Protein AF-A0AAV4BXT3-F1 (afdb_monomer_lite)

Sequence (189 aa):
MKAGFDILYNNIPRAFVNSVVLLDVGLVQILRKGIISDLVLCFACSCATYPKTDEDAARLVQYRLAYQQGLQDLVDSGAYETDNFTVVNQLFFVNTTLPYVEGKDDVIDYSFFAIDRFHISQKGQAVAGLSLWNSMFEPVGNKSTSVQWTNGNILCPTEDSPYLFTHRNSNTTYYLPERKLLADYVKKD

Secondary structure (DSSP, 8-state):
-HHHHHHHHHH-SSEEEEEEPPP-GGGHHHH--SHHHHHHHHHHHHHHHS-SSHHHHHHHHHHHHHHHHHHHHHHHTTTT-BTTEEEEEE-TTTT--PPEETTEEEEE-GGGB-TTSSSBPHHHHHHHHHHHHHHHTSPTTS---S---SSPPPP---SS--S---TTSS-GGGSHHHHHHHHHHHT--

Organism: NCBI:txid259542

InterPro domains:
  IPR038885 Phospholipase B1, membrane-associated [PTHR21325] (2-174)

Radius of gyration: 18.21 Å; chains: 1; bounding box: 41×32×51 Å

pLDDT: mean 89.67, std 14.09, range [39.66, 98.31]

Structure (mmCIF, N/CA/C/O backbone):
data_AF-A0AAV4BXT3-F1
#
_entry.id   AF-A0AAV4BXT3-F1
#
loop_
_atom_site.group_PDB
_atom_site.id
_atom_site.type_symbol
_atom_site.label_atom_id
_atom_site.label_alt_id
_atom_site.label_comp_id
_atom_site.label_asym_id
_atom_site.label_entity_id
_atom_site.label_seq_id
_atom_site.pdbx_PDB_ins_code
_atom_site.Cartn_x
_atom_site.Cartn_y
_atom_site.Cartn_z
_atom_site.occupancy
_atom_site.B_iso_or_equiv
_atom_site.auth_seq_id
_atom_site.auth_comp_id
_atom_site.auth_asym_id
_atom_site.auth_atom_id
_atom_site.pdbx_PDB_model_num
ATOM 1 N N . MET A 1 1 ? -10.914 -9.756 -2.240 1.00 90.81 1 MET A N 1
ATOM 2 C CA . MET A 1 1 ? -10.940 -8.930 -1.011 1.00 90.81 1 MET A CA 1
ATOM 3 C C . MET A 1 1 ? -12.185 -9.157 -0.166 1.00 90.81 1 MET A C 1
ATOM 5 O O . MET A 1 1 ? -12.017 -9.685 0.921 1.00 90.81 1 MET A O 1
ATOM 9 N N . LYS A 1 2 ? -13.407 -8.882 -0.656 1.00 95.69 2 LYS A N 1
ATOM 10 C CA . LYS A 1 2 ? -14.657 -9.051 0.120 1.00 95.69 2 LYS A CA 1
ATOM 11 C C . LYS A 1 2 ? -14.753 -10.363 0.912 1.00 95.69 2 LYS A C 1
ATOM 13 O O . LYS A 1 2 ? -14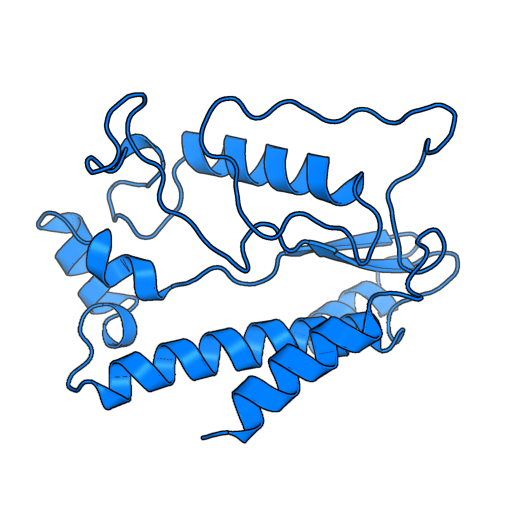.888 -10.322 2.123 1.00 95.69 2 LYS A O 1
ATOM 18 N N . ALA A 1 3 ? -14.594 -11.512 0.253 1.00 97.62 3 ALA A N 1
ATOM 19 C CA . ALA A 1 3 ? -14.666 -12.811 0.928 1.00 97.62 3 ALA A CA 1
ATOM 20 C C . ALA A 1 3 ? -13.647 -12.962 2.080 1.00 97.62 3 ALA A C 1
ATOM 22 O O . ALA A 1 3 ? -13.952 -13.576 3.094 1.00 97.62 3 ALA A O 1
ATOM 23 N N . GLY A 1 4 ? -12.453 -12.372 1.950 1.00 97.25 4 GLY A N 1
ATOM 24 C CA . GLY A 1 4 ? -11.453 -12.362 3.019 1.00 97.25 4 GLY A CA 1
ATOM 25 C C . GLY A 1 4 ? -11.900 -11.522 4.214 1.00 97.25 4 GLY A C 1
ATOM 26 O O . GLY A 1 4 ? -11.837 -11.993 5.344 1.00 97.25 4 GLY A O 1
ATOM 27 N N . PHE A 1 5 ? -12.420 -10.316 3.971 1.00 97.62 5 PHE A N 1
ATOM 28 C CA . PHE A 1 5 ? -12.989 -9.487 5.036 1.00 97.62 5 PHE A CA 1
ATOM 29 C C . PHE A 1 5 ? -14.215 -10.133 5.682 1.00 97.62 5 PHE A C 1
ATOM 31 O O . PHE A 1 5 ? -14.312 -10.105 6.901 1.00 97.62 5 PHE A O 1
ATOM 38 N N . ASP A 1 6 ? -15.085 -10.792 4.911 1.00 97.94 6 ASP A N 1
ATOM 39 C CA . ASP A 1 6 ? -16.224 -11.546 5.448 1.00 97.94 6 ASP A CA 1
ATOM 40 C C . ASP A 1 6 ? -15.753 -12.650 6.415 1.00 97.94 6 ASP A C 1
ATOM 42 O O . ASP A 1 6 ? -16.337 -12.829 7.482 1.00 97.94 6 ASP A O 1
ATOM 46 N N . ILE A 1 7 ? -14.677 -13.377 6.085 1.00 98.31 7 ILE A N 1
ATOM 47 C CA . ILE A 1 7 ? -14.104 -14.392 6.983 1.00 98.31 7 ILE A CA 1
ATOM 48 C C . ILE A 1 7 ? -13.588 -13.742 8.268 1.00 98.31 7 ILE A C 1
ATOM 50 O O . ILE A 1 7 ? -13.935 -14.207 9.352 1.00 98.31 7 ILE A O 1
ATOM 54 N N . LEU A 1 8 ? -12.787 -12.677 8.176 1.00 98.06 8 LEU A N 1
ATOM 55 C CA . LEU A 1 8 ? -12.242 -12.013 9.366 1.00 98.06 8 LEU A CA 1
ATOM 56 C C . LEU A 1 8 ? -13.363 -11.452 10.248 1.00 98.06 8 LEU A C 1
ATOM 58 O O . LEU A 1 8 ? -13.372 -11.699 11.449 1.00 98.06 8 LEU A O 1
ATOM 62 N N . TYR A 1 9 ? -14.333 -10.773 9.639 1.00 97.38 9 TYR A N 1
ATOM 63 C CA . TYR A 1 9 ? -15.473 -10.158 10.313 1.00 97.38 9 TYR A CA 1
ATOM 64 C C . TYR A 1 9 ? -16.335 -11.179 11.060 1.00 97.38 9 TYR A C 1
ATOM 66 O O . TYR A 1 9 ? -16.722 -10.952 12.203 1.00 97.38 9 TYR A O 1
ATOM 74 N N . ASN A 1 10 ? -16.598 -12.334 10.444 1.00 96.94 10 ASN A N 1
ATOM 75 C CA . ASN A 1 10 ? -17.452 -13.358 11.042 1.00 96.94 10 ASN A CA 1
ATOM 76 C C . ASN A 1 10 ? -16.741 -14.224 12.095 1.00 96.94 10 ASN A C 1
ATOM 78 O O . ASN A 1 10 ? -17.420 -14.884 12.878 1.00 96.94 10 ASN A O 1
ATOM 82 N N . ASN A 1 11 ? -15.401 -14.270 12.103 1.00 97.88 11 ASN A N 1
ATOM 83 C CA . ASN A 1 11 ? -14.651 -15.245 12.908 1.00 97.88 11 ASN A CA 1
ATOM 84 C C . ASN A 1 11 ? -13.674 -14.629 13.919 1.00 97.88 11 ASN A C 1
ATOM 86 O O . ASN A 1 11 ? -13.253 -15.334 14.835 1.00 97.88 11 ASN A O 1
ATOM 90 N N . ILE A 1 12 ? -13.290 -13.356 13.782 1.00 97.38 12 ILE A N 1
ATOM 91 C CA . ILE A 1 12 ? -12.319 -12.713 14.677 1.00 97.38 12 ILE A CA 1
ATOM 92 C C . ILE A 1 12 ? -13.004 -11.591 15.464 1.00 97.38 12 ILE A C 1
ATOM 94 O O . ILE A 1 12 ? -13.296 -10.535 14.903 1.00 97.38 12 ILE A O 1
ATOM 98 N N . PRO A 1 13 ? -13.241 -11.771 16.775 1.00 94.38 13 PRO A N 1
ATOM 99 C CA . PRO A 1 13 ? -13.796 -10.707 17.596 1.00 94.38 13 PRO A CA 1
ATOM 100 C C . PRO A 1 13 ? -12.740 -9.627 17.862 1.00 94.38 13 PRO A C 1
ATOM 102 O O . PRO A 1 13 ? -11.571 -9.945 18.074 1.00 94.38 13 PRO A O 1
ATOM 105 N N . ARG A 1 14 ? -13.163 -8.358 17.970 1.00 95.88 14 ARG A N 1
ATOM 106 C CA . ARG A 1 14 ? -12.317 -7.262 18.490 1.00 95.88 14 ARG A CA 1
ATOM 107 C C . ARG A 1 14 ? -11.055 -7.032 17.659 1.00 95.88 14 ARG A C 1
ATOM 109 O O . ARG A 1 14 ? -9.960 -6.954 18.209 1.00 95.88 14 ARG A O 1
ATOM 116 N N . ALA A 1 15 ? -11.215 -6.915 16.341 1.00 97.62 15 ALA A N 1
ATOM 117 C CA . ALA A 1 15 ? -10.096 -6.761 15.418 1.00 97.62 15 ALA A CA 1
ATOM 118 C C . ALA A 1 15 ? -10.054 -5.383 14.747 1.00 97.62 15 ALA A C 1
ATOM 120 O O . ALA A 1 15 ? -11.061 -4.862 14.271 1.00 97.62 15 ALA A O 1
ATOM 121 N N . PHE A 1 16 ? -8.844 -4.837 14.660 1.00 97.88 16 PHE A N 1
ATOM 122 C CA . PHE A 1 16 ? -8.498 -3.760 13.743 1.00 97.88 16 PHE A CA 1
ATOM 123 C C . PHE A 1 16 ? -7.764 -4.385 12.558 1.00 97.88 16 PHE A C 1
ATOM 125 O O . PHE A 1 16 ? -6.671 -4.934 12.718 1.00 97.88 16 PHE A O 1
ATOM 132 N N . VAL A 1 17 ? -8.356 -4.328 11.370 1.00 98.25 17 VAL A N 1
ATOM 133 C CA . VAL A 1 17 ? -7.787 -4.923 10.159 1.00 98.25 17 VAL A CA 1
ATOM 134 C C . VAL A 1 17 ? -7.170 -3.831 9.294 1.00 98.25 17 VAL A C 1
ATOM 136 O O . VAL A 1 17 ? -7.863 -2.966 8.762 1.00 98.25 17 VAL A O 1
ATOM 139 N N . ASN A 1 18 ? -5.852 -3.905 9.114 1.00 98.00 18 ASN A N 1
ATOM 140 C CA . ASN A 1 18 ? -5.124 -3.058 8.176 1.00 98.00 18 ASN A CA 1
ATOM 141 C C . ASN A 1 18 ? -5.229 -3.621 6.756 1.00 98.00 18 ASN A C 1
ATOM 143 O O . ASN A 1 18 ? -4.686 -4.686 6.462 1.00 98.00 18 ASN A O 1
ATOM 147 N N . SER A 1 19 ? -5.895 -2.888 5.871 1.00 97.50 19 SER A N 1
ATOM 148 C CA . SER A 1 19 ? -5.999 -3.201 4.447 1.00 97.50 19 SER A CA 1
ATOM 149 C C . SER A 1 19 ? -5.001 -2.348 3.664 1.00 97.50 19 SER A C 1
ATOM 151 O O . SER A 1 19 ? -5.243 -1.174 3.399 1.00 97.50 19 SER A O 1
ATOM 153 N N . VAL A 1 20 ? -3.841 -2.912 3.324 1.00 96.56 20 VAL A N 1
ATOM 154 C CA . VAL A 1 20 ? -2.829 -2.200 2.528 1.00 96.56 20 VAL A CA 1
ATOM 155 C C . VAL A 1 20 ? -3.250 -2.201 1.062 1.00 96.56 20 VAL A C 1
ATOM 157 O O . VAL A 1 20 ? -3.437 -3.261 0.460 1.00 96.56 20 VAL A O 1
ATOM 160 N N . VAL A 1 21 ? -3.409 -1.009 0.490 1.00 94.50 21 VAL A N 1
ATOM 161 C CA . VAL A 1 21 ? -3.843 -0.851 -0.900 1.00 94.50 21 VAL A CA 1
ATOM 162 C C . VAL A 1 21 ? -2.690 -1.160 -1.860 1.00 94.50 21 VAL A C 1
ATOM 164 O O . VAL A 1 21 ? -1.525 -0.901 -1.568 1.00 94.50 21 VAL A O 1
ATOM 167 N N . LEU A 1 22 ? -3.027 -1.774 -2.998 1.00 93.31 22 LEU A N 1
ATOM 168 C CA . LEU A 1 22 ? -2.071 -2.286 -3.977 1.00 93.31 22 LEU A CA 1
ATOM 169 C C . LEU A 1 22 ? -1.150 -1.177 -4.521 1.00 93.31 22 LEU A C 1
ATOM 171 O O . LEU A 1 22 ? -1.629 -0.118 -4.923 1.00 93.31 22 LEU A O 1
ATOM 175 N N . LEU A 1 23 ? 0.151 -1.472 -4.581 1.00 94.19 23 LEU A N 1
ATOM 176 C CA . LEU A 1 23 ? 1.178 -0.640 -5.216 1.00 94.19 23 LEU A CA 1
ATOM 177 C C . LEU A 1 23 ? 1.148 -0.723 -6.752 1.00 94.19 23 LEU A C 1
ATOM 179 O O . LEU A 1 23 ? 0.542 -1.624 -7.332 1.00 94.19 23 LEU A O 1
ATOM 183 N N . ASP A 1 24 ? 1.846 0.183 -7.430 1.00 93.56 24 ASP A N 1
ATOM 184 C CA . ASP A 1 24 ? 1.976 0.156 -8.886 1.00 93.56 24 ASP A CA 1
ATOM 185 C C . ASP A 1 24 ? 2.929 -0.945 -9.372 1.00 93.56 24 ASP A C 1
ATOM 187 O O . ASP A 1 24 ? 4.152 -0.789 -9.412 1.00 93.56 24 ASP A O 1
ATOM 191 N N . VAL A 1 25 ? 2.354 -2.072 -9.790 1.00 91.50 25 VAL A N 1
ATOM 192 C CA . VAL A 1 25 ? 3.106 -3.192 -10.367 1.00 91.50 25 VAL A CA 1
ATOM 193 C C . VAL A 1 25 ? 3.766 -2.855 -11.707 1.00 91.50 25 VAL A C 1
ATOM 195 O O . VAL A 1 25 ? 4.692 -3.558 -12.099 1.00 91.50 25 VAL A O 1
ATOM 198 N N . GLY A 1 26 ? 3.358 -1.787 -12.401 1.00 92.56 26 GLY A N 1
ATOM 199 C CA . GLY A 1 26 ? 3.985 -1.330 -13.645 1.00 92.56 26 GLY A CA 1
ATOM 200 C C . GLY A 1 26 ? 5.442 -0.895 -13.465 1.00 92.56 26 GLY A C 1
ATOM 201 O O . GLY A 1 26 ? 6.231 -0.964 -14.409 1.00 92.56 26 GLY A O 1
ATOM 202 N N . LEU A 1 27 ? 5.850 -0.563 -12.234 1.00 93.12 27 LEU A N 1
ATOM 203 C CA . LEU A 1 27 ? 7.233 -0.207 -11.899 1.00 93.12 27 LEU A CA 1
ATOM 204 C C . LEU A 1 27 ? 8.246 -1.311 -12.220 1.00 93.12 27 LEU A C 1
ATOM 206 O O . LEU A 1 27 ? 9.431 -1.015 -12.386 1.00 93.12 27 LEU A O 1
ATOM 210 N N . VAL A 1 28 ? 7.812 -2.566 -12.381 1.00 93.31 28 VAL A N 1
ATOM 211 C CA . VAL A 1 28 ? 8.702 -3.656 -12.810 1.00 93.31 28 VAL A CA 1
ATOM 212 C C . VAL A 1 28 ? 9.342 -3.398 -14.177 1.00 93.31 28 VAL A C 1
ATOM 214 O O . VAL A 1 28 ? 10.433 -3.903 -14.420 1.00 93.31 28 VAL A O 1
ATOM 217 N N . GLN A 1 29 ? 8.733 -2.588 -15.052 1.00 92.75 29 GLN A N 1
ATOM 218 C CA . GLN A 1 29 ? 9.343 -2.194 -16.331 1.00 92.75 29 GLN A CA 1
ATOM 219 C C . GLN A 1 29 ? 10.624 -1.374 -16.127 1.00 92.75 29 GLN A C 1
ATOM 221 O O . GLN A 1 29 ? 11.578 -1.519 -16.889 1.00 92.75 29 GLN A O 1
ATOM 226 N N . ILE A 1 30 ? 10.654 -0.551 -15.074 1.00 92.75 30 ILE A N 1
ATOM 227 C CA . ILE A 1 30 ? 11.789 0.304 -14.705 1.00 92.75 30 ILE A CA 1
ATOM 228 C C . ILE A 1 30 ? 12.790 -0.477 -13.842 1.00 92.75 30 ILE A C 1
ATOM 230 O O . ILE A 1 30 ? 14.002 -0.353 -14.012 1.00 92.75 30 ILE A O 1
ATOM 234 N N . LEU A 1 31 ? 12.287 -1.291 -12.911 1.00 92.94 31 LEU A N 1
ATOM 235 C CA . LEU A 1 31 ? 13.099 -2.029 -11.940 1.00 92.94 31 LEU A CA 1
ATOM 236 C C . LEU A 1 31 ? 13.831 -3.233 -12.541 1.00 92.94 31 LEU A C 1
ATOM 238 O O . LEU A 1 31 ? 14.842 -3.671 -11.981 1.00 92.94 31 LEU A O 1
ATOM 242 N N . ARG A 1 32 ? 13.342 -3.769 -13.665 1.00 90.94 32 ARG A N 1
ATOM 243 C CA . ARG A 1 32 ? 13.957 -4.898 -14.366 1.00 90.94 32 ARG A CA 1
ATOM 244 C C . ARG A 1 32 ? 15.388 -4.565 -14.777 1.00 90.94 32 ARG A C 1
ATOM 246 O O . ARG A 1 32 ? 15.631 -3.824 -15.730 1.00 90.94 32 ARG A O 1
ATOM 253 N N . LYS A 1 33 ? 16.353 -5.188 -14.100 1.00 89.94 33 LYS A N 1
ATOM 254 C CA . LYS A 1 33 ? 17.779 -5.021 -14.397 1.00 89.94 33 LYS A CA 1
ATOM 255 C C . LYS A 1 33 ? 18.566 -6.299 -14.125 1.00 89.94 33 LYS A C 1
ATOM 257 O O . LYS A 1 33 ? 18.601 -6.790 -12.998 1.00 89.94 33 LYS A O 1
ATOM 262 N N . GLY A 1 34 ? 19.274 -6.775 -15.149 1.00 91.75 34 GLY A N 1
ATOM 263 C CA . GLY A 1 34 ? 20.107 -7.980 -15.087 1.00 91.75 34 GLY A CA 1
ATOM 264 C C . GLY A 1 34 ? 19.328 -9.282 -15.302 1.00 91.75 34 GLY A C 1
ATOM 265 O O . GLY A 1 34 ? 18.104 -9.310 -15.247 1.00 91.75 34 GLY A O 1
ATOM 266 N N . ILE A 1 35 ? 20.066 -10.372 -15.537 1.00 94.38 35 ILE A N 1
ATOM 267 C CA . ILE A 1 35 ? 19.524 -11.655 -16.022 1.00 94.38 35 ILE A CA 1
ATOM 268 C C . ILE A 1 35 ? 18.537 -12.295 -15.034 1.00 94.38 35 ILE A C 1
ATOM 270 O O . ILE A 1 35 ? 17.504 -12.807 -15.447 1.00 94.38 35 ILE A O 1
ATOM 274 N N . ILE A 1 36 ? 18.831 -12.257 -13.729 1.00 94.06 36 ILE A N 1
ATOM 275 C CA . ILE A 1 36 ? 17.971 -12.888 -12.712 1.00 94.06 36 ILE A CA 1
ATOM 276 C C . ILE A 1 36 ? 16.589 -12.229 -12.692 1.00 94.06 36 ILE A C 1
ATOM 278 O O . ILE A 1 36 ? 15.575 -12.917 -12.757 1.00 94.06 36 ILE A O 1
ATOM 282 N N . SER A 1 37 ? 16.557 -10.897 -12.633 1.00 94.00 37 SER A N 1
ATOM 283 C CA . SER A 1 37 ? 15.311 -10.133 -12.624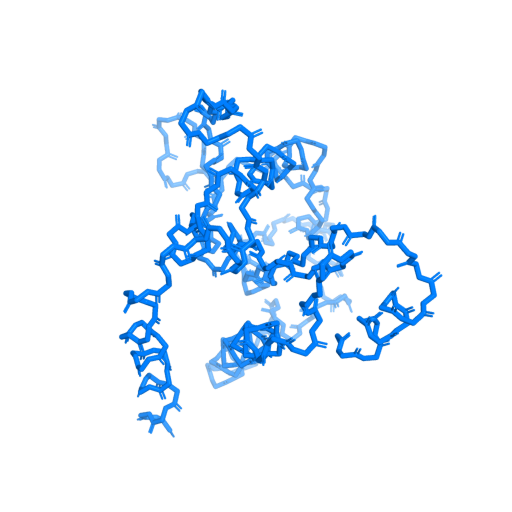 1.00 94.00 37 SER A CA 1
ATOM 284 C C . SER A 1 37 ? 14.522 -10.310 -13.919 1.00 94.00 37 SER A C 1
ATOM 286 O O . SER A 1 37 ? 13.320 -10.547 -13.869 1.00 94.00 37 SER A O 1
ATOM 288 N N . ASP A 1 38 ? 15.205 -10.267 -15.067 1.00 93.44 38 ASP A N 1
ATOM 289 C CA . ASP A 1 38 ? 14.601 -10.459 -16.389 1.00 93.44 38 ASP A CA 1
ATOM 290 C C . ASP A 1 38 ? 13.886 -11.819 -16.491 1.00 93.44 38 ASP A C 1
ATOM 292 O O . ASP A 1 38 ? 12.704 -11.878 -16.828 1.00 93.44 38 ASP A O 1
ATOM 296 N N . LEU A 1 39 ? 14.549 -12.906 -16.078 1.00 94.62 39 LEU A N 1
ATOM 297 C CA . LEU A 1 39 ? 13.965 -14.251 -16.085 1.00 94.62 39 LEU A CA 1
ATOM 298 C C . LEU A 1 39 ? 12.779 -14.391 -15.121 1.00 94.62 39 LEU A C 1
ATOM 300 O O . LEU A 1 39 ? 11.740 -14.933 -15.502 1.00 94.62 39 LEU A O 1
ATOM 304 N N . VAL A 1 40 ? 12.917 -13.906 -13.882 1.00 94.38 40 VAL A N 1
ATOM 305 C CA . VAL A 1 40 ? 11.845 -14.010 -12.878 1.00 94.38 40 VAL A CA 1
ATOM 306 C C . VAL A 1 40 ? 10.619 -13.218 -13.316 1.00 94.38 40 VAL A C 1
ATOM 308 O O . VAL A 1 40 ? 9.509 -13.745 -13.282 1.00 94.38 40 VAL A O 1
ATOM 311 N N . LEU A 1 41 ? 10.803 -11.977 -13.766 1.00 94.25 41 LEU A N 1
ATOM 312 C CA . LEU A 1 41 ? 9.703 -11.113 -14.184 1.00 94.25 41 LEU A CA 1
ATOM 313 C C . LEU A 1 41 ? 9.046 -11.591 -15.484 1.00 94.25 41 LEU A C 1
ATOM 315 O O . LEU A 1 41 ? 7.827 -11.491 -15.616 1.00 94.25 41 LEU A O 1
ATOM 319 N N . CYS A 1 42 ? 9.810 -12.182 -16.408 1.00 93.19 42 CYS A N 1
ATOM 320 C CA . CYS A 1 42 ? 9.261 -12.834 -17.597 1.00 93.19 42 CYS A CA 1
ATOM 321 C C . CYS A 1 42 ? 8.305 -13.983 -17.232 1.00 93.19 42 CYS A C 1
ATOM 323 O O . CYS A 1 42 ? 7.235 -14.113 -17.825 1.00 93.19 42 CYS A O 1
ATOM 325 N N . PHE A 1 43 ? 8.631 -14.787 -16.218 1.00 93.00 43 PHE A N 1
ATOM 326 C CA . PHE A 1 43 ? 7.753 -15.879 -15.791 1.00 93.00 43 PHE A CA 1
ATOM 327 C C . PHE A 1 43 ? 6.589 -15.405 -14.908 1.00 93.00 43 PHE A C 1
ATOM 329 O O . PHE A 1 43 ? 5.448 -15.811 -15.116 1.00 93.00 43 PHE A O 1
ATOM 336 N N . ALA A 1 44 ? 6.861 -14.551 -13.920 1.00 91.56 44 ALA A N 1
ATOM 337 C CA . ALA A 1 44 ? 5.894 -14.193 -12.885 1.00 91.56 44 ALA A CA 1
ATOM 338 C C . ALA A 1 44 ? 4.920 -13.079 -13.302 1.00 91.56 44 ALA A C 1
ATOM 340 O O . ALA A 1 44 ? 3.781 -13.069 -12.841 1.00 91.56 44 ALA A O 1
ATOM 341 N N . CYS A 1 45 ? 5.357 -12.127 -14.135 1.00 91.44 45 CYS A N 1
ATOM 342 C CA . CYS A 1 45 ? 4.593 -10.909 -14.422 1.00 91.44 45 CYS A CA 1
ATOM 343 C C . CYS A 1 45 ? 4.835 -10.359 -15.842 1.00 91.44 45 CYS A C 1
ATOM 345 O O . CYS A 1 45 ? 4.895 -9.147 -16.051 1.00 91.44 45 CYS A O 1
ATOM 347 N N . SER A 1 46 ? 4.953 -11.238 -16.847 1.00 92.44 46 SER A N 1
ATOM 348 C CA . SER A 1 46 ? 5.279 -10.834 -18.228 1.00 92.44 46 SER A CA 1
ATOM 349 C C . SER A 1 46 ? 4.361 -9.757 -18.796 1.00 92.44 46 SER A C 1
ATOM 351 O O . SER A 1 46 ? 4.850 -8.875 -19.494 1.00 92.44 46 SER A O 1
ATOM 353 N N . CYS A 1 47 ? 3.060 -9.789 -18.484 1.00 91.81 47 CYS A N 1
ATOM 354 C CA . CYS A 1 47 ? 2.116 -8.780 -18.970 1.00 91.81 47 CYS A CA 1
ATOM 355 C C . CYS A 1 47 ? 2.462 -7.359 -18.501 1.00 91.81 47 CYS A C 1
ATOM 357 O O . CYS A 1 47 ? 2.316 -6.417 -19.274 1.00 91.81 47 CYS A O 1
ATOM 359 N N . ALA A 1 48 ? 2.958 -7.206 -17.268 1.00 93.06 48 ALA A N 1
ATOM 360 C CA . ALA A 1 48 ? 3.353 -5.910 -16.738 1.00 93.06 48 ALA A CA 1
ATOM 361 C C . ALA A 1 48 ? 4.767 -5.532 -17.166 1.00 93.06 48 ALA A C 1
ATOM 363 O O . ALA A 1 48 ? 5.038 -4.365 -17.423 1.00 93.06 48 ALA A O 1
ATOM 364 N N . THR A 1 49 ? 5.673 -6.507 -17.239 1.00 94.12 49 THR A N 1
ATOM 365 C CA . THR A 1 49 ? 7.091 -6.279 -17.534 1.00 94.12 49 THR A CA 1
ATOM 366 C C . THR A 1 49 ? 7.379 -6.073 -19.027 1.00 94.12 49 THR A C 1
ATOM 368 O O . THR A 1 49 ? 8.296 -5.327 -19.375 1.00 94.12 49 THR A O 1
ATOM 371 N N . TYR A 1 50 ? 6.620 -6.721 -19.911 1.00 93.81 50 TYR A N 1
ATOM 372 C CA . TYR A 1 50 ? 6.769 -6.656 -21.369 1.00 93.81 50 TYR A CA 1
ATOM 373 C C . TYR A 1 50 ? 5.386 -6.502 -22.029 1.00 93.81 50 TYR A C 1
ATOM 375 O O . TYR A 1 50 ? 4.897 -7.446 -22.664 1.00 93.81 50 TYR A O 1
ATOM 383 N N . PRO A 1 51 ? 4.718 -5.344 -21.871 1.00 93.50 51 PRO A N 1
ATOM 384 C CA . PRO A 1 51 ? 3.483 -5.083 -22.602 1.00 93.50 51 PRO A CA 1
ATOM 385 C C . PRO A 1 51 ? 3.752 -5.174 -24.111 1.00 93.50 51 PRO A C 1
ATOM 387 O O . PRO A 1 51 ? 4.790 -4.719 -24.595 1.00 93.50 51 PRO A O 1
ATOM 390 N N . LYS A 1 52 ? 2.842 -5.802 -24.865 1.00 94.44 52 LYS A N 1
ATOM 391 C CA . LYS A 1 52 ? 3.018 -5.982 -26.318 1.00 94.44 52 LYS A CA 1
ATOM 392 C C . LYS A 1 52 ? 2.677 -4.719 -27.104 1.00 94.44 52 LYS A C 1
ATOM 394 O O . LYS A 1 52 ? 3.116 -4.578 -28.242 1.00 94.44 52 LYS A O 1
ATOM 399 N N . THR A 1 53 ? 1.858 -3.860 -26.510 1.00 95.44 53 THR A N 1
ATOM 400 C CA . THR A 1 53 ? 1.301 -2.641 -27.094 1.00 95.44 53 THR A CA 1
ATOM 401 C C . THR A 1 53 ? 1.187 -1.559 -26.022 1.00 95.44 53 THR A C 1
ATOM 403 O O . THR A 1 53 ? 1.156 -1.873 -24.825 1.00 95.44 53 THR A O 1
ATOM 406 N N . ASP A 1 54 ? 1.089 -0.297 -26.438 1.00 93.38 54 ASP A N 1
ATOM 407 C CA . ASP A 1 54 ? 0.834 0.815 -25.516 1.00 93.38 54 ASP A CA 1
ATOM 408 C C . ASP A 1 54 ? -0.547 0.670 -24.855 1.00 93.38 54 ASP A C 1
ATOM 410 O O . ASP A 1 54 ? -0.720 0.997 -23.679 1.00 93.38 54 ASP A O 1
ATOM 414 N N . GLU A 1 55 ? -1.519 0.078 -25.556 1.00 95.38 55 GLU A N 1
ATOM 415 C CA . GLU A 1 55 ? -2.835 -0.250 -25.007 1.00 95.38 55 GLU A CA 1
ATOM 416 C C . GLU A 1 55 ? -2.757 -1.288 -23.879 1.00 95.38 55 GLU A C 1
ATOM 418 O O . GLU A 1 55 ? -3.472 -1.171 -22.882 1.00 95.38 55 GLU A O 1
ATOM 423 N N . ASP A 1 56 ? -1.888 -2.296 -23.991 1.00 93.25 56 ASP A N 1
ATOM 424 C CA . ASP A 1 56 ? -1.680 -3.274 -22.916 1.00 93.25 56 ASP A CA 1
ATOM 425 C C . ASP A 1 56 ? -1.046 -2.619 -21.679 1.00 93.25 56 ASP A C 1
ATOM 427 O O . ASP A 1 56 ? -1.434 -2.930 -20.549 1.00 93.25 56 ASP A O 1
ATOM 431 N N . ALA A 1 57 ? -0.121 -1.674 -21.875 1.00 91.56 57 ALA A N 1
ATOM 432 C CA . ALA A 1 57 ? 0.448 -0.887 -20.782 1.00 91.56 57 ALA A CA 1
ATOM 433 C C . ALA A 1 57 ? -0.616 0.004 -20.112 1.00 91.56 57 ALA A C 1
ATOM 435 O O . ALA A 1 57 ? -0.709 0.042 -18.882 1.00 91.56 57 ALA A O 1
ATOM 436 N N . ALA A 1 58 ? -1.473 0.661 -20.898 1.00 93.88 58 ALA A N 1
ATOM 437 C CA . ALA A 1 58 ? -2.577 1.474 -20.387 1.00 93.88 58 ALA A CA 1
ATOM 438 C C . ALA A 1 58 ? -3.609 0.637 -19.609 1.00 93.88 58 ALA A C 1
ATOM 440 O O . ALA A 1 58 ? -4.072 1.045 -18.541 1.00 93.88 58 ALA A O 1
ATOM 441 N N . ARG A 1 59 ? -3.923 -0.578 -20.075 1.00 94.75 59 ARG A N 1
ATOM 442 C CA . ARG A 1 59 ? -4.819 -1.507 -19.364 1.00 94.75 59 ARG A CA 1
ATOM 443 C C . ARG A 1 59 ? -4.299 -1.886 -17.984 1.00 94.75 59 ARG A C 1
ATOM 445 O O . ARG A 1 59 ? -5.091 -1.982 -17.051 1.00 94.75 59 ARG A O 1
ATOM 452 N N . LEU A 1 60 ? -2.987 -2.069 -17.824 1.00 93.38 60 LEU A N 1
ATOM 453 C CA . LEU A 1 60 ? -2.399 -2.347 -16.512 1.00 93.38 60 LEU A CA 1
ATOM 454 C C . LEU A 1 60 ? -2.673 -1.206 -15.522 1.00 93.38 60 LEU A C 1
ATOM 456 O O . LEU A 1 60 ? -3.063 -1.455 -14.379 1.00 93.38 60 LEU A O 1
ATOM 460 N N . VAL A 1 61 ? -2.526 0.040 -15.980 1.00 93.12 61 VAL A N 1
ATOM 461 C CA . VAL A 1 61 ? -2.846 1.240 -15.195 1.00 93.12 61 VAL A CA 1
ATOM 462 C C . VAL A 1 61 ? -4.329 1.260 -14.822 1.00 93.12 61 VAL A C 1
ATOM 464 O O . VAL A 1 61 ? -4.658 1.475 -13.653 1.00 93.12 61 VAL A O 1
ATOM 467 N N . GLN A 1 62 ? -5.221 0.971 -15.772 1.00 95.25 62 GLN A N 1
ATOM 468 C CA . GLN A 1 62 ? -6.664 0.904 -15.523 1.00 95.25 62 GLN A CA 1
ATOM 469 C C . GLN A 1 62 ? -7.021 -0.179 -14.497 1.00 95.25 62 GLN A C 1
ATOM 471 O O . GLN A 1 62 ? -7.782 0.088 -13.568 1.00 95.25 62 GLN A O 1
ATOM 476 N N . TYR A 1 63 ? -6.441 -1.378 -14.601 1.00 95.31 63 TYR A N 1
ATOM 477 C CA . TYR A 1 63 ? -6.680 -2.457 -13.638 1.00 95.31 63 TYR A CA 1
ATOM 478 C C . TYR A 1 63 ? -6.184 -2.113 -12.237 1.00 95.31 63 TYR A C 1
ATOM 480 O O . TYR A 1 63 ? -6.895 -2.376 -11.265 1.00 95.31 63 TYR A O 1
ATOM 488 N N . ARG A 1 64 ? -5.011 -1.482 -12.118 1.00 94.81 64 ARG A N 1
ATOM 489 C CA . ARG A 1 64 ? -4.506 -0.969 -10.838 1.00 94.81 64 ARG A CA 1
ATOM 490 C C . ARG A 1 64 ? -5.494 0.030 -10.235 1.00 94.81 64 ARG A C 1
ATOM 492 O O . ARG A 1 64 ? -5.910 -0.160 -9.097 1.00 94.81 64 ARG A O 1
ATOM 499 N N . LEU A 1 65 ? -5.895 1.056 -10.990 1.00 94.88 65 LEU A N 1
ATOM 500 C CA . LEU A 1 65 ? -6.809 2.097 -10.502 1.00 94.88 65 LEU A CA 1
ATOM 501 C C . LEU A 1 65 ? -8.173 1.518 -10.107 1.00 94.88 65 LEU A C 1
ATOM 503 O O . LEU A 1 65 ? -8.677 1.816 -9.027 1.00 94.88 65 LEU A O 1
ATOM 507 N N . ALA A 1 66 ? -8.739 0.634 -10.930 1.00 95.75 66 ALA A N 1
ATOM 508 C CA . ALA A 1 66 ? -10.002 -0.035 -10.633 1.00 95.75 66 ALA A CA 1
ATOM 509 C C . ALA A 1 66 ? -9.910 -0.910 -9.372 1.00 95.75 66 ALA A C 1
ATOM 511 O O . ALA A 1 66 ? -10.838 -0.925 -8.564 1.00 95.75 66 ALA A O 1
ATOM 512 N N . TYR A 1 67 ? -8.791 -1.612 -9.167 1.00 95.38 67 TYR A N 1
ATOM 513 C CA . TYR A 1 67 ? -8.566 -2.403 -7.957 1.00 95.38 67 TYR A CA 1
ATOM 514 C C . TYR A 1 67 ? -8.450 -1.521 -6.710 1.00 95.38 67 TYR A C 1
ATOM 516 O O . TYR A 1 67 ? -9.097 -1.800 -5.699 1.00 95.38 67 TYR A O 1
ATOM 524 N N . GLN A 1 68 ? -7.641 -0.457 -6.777 1.00 95.50 68 GLN A N 1
ATOM 525 C CA . GLN A 1 68 ? -7.464 0.497 -5.679 1.00 95.50 68 GLN A CA 1
ATOM 526 C C . GLN A 1 68 ? -8.806 1.139 -5.301 1.00 95.50 68 GLN A C 1
ATOM 528 O O . GLN A 1 68 ? -9.183 1.114 -4.129 1.00 95.50 68 GLN A O 1
ATOM 533 N N . GLN A 1 69 ? -9.567 1.615 -6.292 1.00 94.56 69 GLN A N 1
ATOM 534 C CA . GLN A 1 69 ? -10.889 2.205 -6.081 1.00 94.56 69 GLN A CA 1
ATOM 535 C C . GLN A 1 69 ? -11.883 1.189 -5.511 1.00 94.56 69 GLN A C 1
ATOM 537 O O . GLN A 1 69 ? -12.554 1.478 -4.527 1.00 94.56 69 GLN A O 1
ATOM 542 N N . GLY A 1 70 ? -11.943 -0.026 -6.062 1.00 95.06 70 GLY A N 1
ATOM 543 C CA . GLY A 1 70 ? -12.863 -1.058 -5.581 1.00 95.06 70 GLY A CA 1
ATOM 544 C C . GLY A 1 70 ? -12.591 -1.482 -4.135 1.00 95.06 70 GLY A C 1
ATOM 545 O O . GLY A 1 70 ? -13.526 -1.752 -3.382 1.00 95.06 70 GLY A O 1
ATOM 546 N N . LEU A 1 71 ? -11.322 -1.519 -3.715 1.00 95.12 71 LEU A N 1
ATOM 547 C CA . LEU A 1 71 ? -10.956 -1.769 -2.320 1.00 95.12 71 LEU A CA 1
ATOM 548 C C . LEU A 1 71 ? -11.300 -0.575 -1.416 1.00 95.12 71 LEU A C 1
ATOM 550 O O . LEU A 1 71 ? -11.738 -0.781 -0.281 1.00 95.12 71 LEU A O 1
ATOM 554 N N . GLN A 1 72 ? -11.142 0.651 -1.921 1.00 93.44 72 GLN A N 1
ATOM 555 C CA . GLN A 1 72 ? -11.563 1.864 -1.225 1.00 93.44 72 GLN A CA 1
ATOM 556 C C . GLN A 1 72 ? -13.068 1.873 -0.979 1.00 93.44 72 GLN A C 1
ATOM 558 O O . GLN A 1 72 ? -13.496 1.928 0.172 1.00 93.44 72 GLN A O 1
ATOM 563 N N . ASP A 1 73 ? -13.859 1.703 -2.034 1.00 93.75 73 ASP A N 1
ATOM 564 C CA . ASP A 1 73 ? -15.319 1.687 -1.971 1.00 93.75 73 ASP A CA 1
ATOM 565 C C . ASP A 1 73 ? -15.844 0.579 -1.057 1.00 93.75 73 ASP A C 1
ATOM 567 O O . ASP A 1 73 ? -16.786 0.793 -0.293 1.00 93.75 73 ASP A O 1
ATOM 571 N N . LEU A 1 74 ? -15.224 -0.606 -1.095 1.00 95.06 74 LEU A N 1
ATOM 572 C CA . LEU A 1 74 ? -15.625 -1.726 -0.249 1.00 95.06 74 LEU A CA 1
ATOM 573 C C . LEU A 1 74 ? -15.479 -1.399 1.240 1.00 95.06 74 LEU A C 1
ATOM 575 O O . LEU A 1 74 ? -16.406 -1.646 2.008 1.00 95.06 74 LEU A O 1
ATOM 579 N N . VAL A 1 75 ? -14.330 -0.870 1.653 1.00 94.38 75 VAL A N 1
ATOM 580 C CA . VAL A 1 75 ? -14.078 -0.530 3.061 1.00 94.38 75 VAL A CA 1
ATOM 581 C C . VAL A 1 75 ? -14.925 0.668 3.483 1.00 94.38 75 VAL A C 1
ATOM 583 O O . VAL A 1 75 ? -15.578 0.642 4.523 1.00 94.38 75 VAL A O 1
ATOM 586 N N . ASP A 1 76 ? -15.004 1.678 2.625 1.00 89.94 76 ASP A N 1
ATOM 587 C CA . ASP A 1 76 ? -15.735 2.910 2.894 1.00 89.94 76 ASP A CA 1
ATOM 588 C C . ASP A 1 76 ? -17.254 2.777 2.863 1.00 89.94 76 ASP A C 1
ATOM 590 O O . ASP A 1 76 ? -17.958 3.677 3.322 1.00 89.94 76 ASP A O 1
ATOM 594 N N . SER A 1 77 ? -17.772 1.670 2.333 1.00 91.31 77 SER A N 1
ATOM 595 C CA . SER A 1 77 ? -19.192 1.336 2.436 1.00 91.31 77 SER A CA 1
ATOM 596 C C . SER A 1 77 ? -19.664 1.199 3.889 1.00 91.31 77 SER A C 1
ATOM 598 O O . SER A 1 77 ? -20.867 1.220 4.141 1.00 91.31 77 SER A O 1
ATOM 600 N N . GLY A 1 78 ? -18.735 1.029 4.841 1.00 90.44 78 GLY A N 1
ATOM 601 C CA . GLY A 1 78 ? -19.032 0.779 6.250 1.00 90.44 78 GLY A CA 1
ATOM 602 C C . GLY A 1 78 ? -19.438 -0.668 6.542 1.00 90.44 78 GLY A C 1
ATOM 603 O O . GLY A 1 78 ? -19.769 -0.987 7.680 1.00 90.44 78 GLY A O 1
ATOM 604 N N . ALA A 1 79 ? -19.383 -1.565 5.548 1.00 93.06 79 ALA A N 1
ATOM 605 C CA . ALA A 1 79 ? -19.788 -2.967 5.694 1.00 93.06 79 ALA A CA 1
ATOM 606 C C . ALA A 1 79 ? -18.999 -3.745 6.765 1.00 93.06 79 ALA A C 1
ATOM 608 O O . ALA A 1 79 ? -19.474 -4.775 7.237 1.00 93.06 79 ALA A O 1
ATOM 609 N N . TYR A 1 80 ? -17.813 -3.259 7.144 1.00 95.81 80 TYR A N 1
ATOM 610 C CA . TYR A 1 80 ? -16.935 -3.881 8.136 1.00 95.81 80 TYR A CA 1
ATOM 611 C C . TYR A 1 80 ? -16.606 -2.940 9.302 1.00 95.81 80 TYR A C 1
ATOM 613 O O . TYR A 1 80 ? -15.501 -2.997 9.834 1.00 95.81 80 TYR A O 1
ATOM 621 N N . GLU A 1 81 ? -17.540 -2.064 9.681 1.00 94.25 81 GLU A N 1
ATOM 622 C CA . GLU A 1 81 ? -17.359 -1.073 10.747 1.00 94.25 81 GLU A CA 1
ATOM 623 C C . GLU A 1 81 ? -18.390 -1.271 11.872 1.00 94.25 81 GLU A C 1
ATOM 625 O O . GLU A 1 81 ? -19.587 -1.029 11.717 1.00 94.25 81 GLU A O 1
ATOM 630 N N . THR A 1 82 ? -17.921 -1.699 13.041 1.00 93.88 82 THR A N 1
ATOM 631 C CA . THR A 1 82 ? -18.719 -1.946 14.252 1.00 93.88 82 THR A CA 1
ATOM 632 C C . THR A 1 82 ? -17.959 -1.477 15.490 1.00 93.88 82 THR A C 1
ATOM 634 O O . THR A 1 82 ? -16.782 -1.144 15.423 1.00 93.88 82 THR A O 1
ATOM 637 N N . ASP A 1 83 ? -18.600 -1.508 16.658 1.00 92.38 83 ASP A N 1
ATOM 638 C CA . ASP A 1 83 ? -17.967 -1.104 17.923 1.00 92.38 83 ASP A CA 1
ATOM 639 C C . ASP A 1 83 ? -16.742 -1.962 18.287 1.00 92.38 83 ASP A C 1
ATOM 641 O O . ASP A 1 83 ? -15.894 -1.538 19.066 1.00 92.38 83 ASP A O 1
ATOM 645 N N . ASN A 1 84 ? -16.646 -3.173 17.729 1.00 93.69 84 ASN A N 1
ATOM 646 C CA . ASN A 1 84 ? -15.617 -4.160 18.046 1.00 93.69 84 ASN A CA 1
ATOM 647 C C . ASN A 1 84 ? -14.916 -4.710 16.794 1.00 93.69 84 ASN A C 1
ATOM 649 O O . ASN A 1 84 ? -14.263 -5.746 16.867 1.00 93.69 84 ASN A O 1
ATOM 653 N N . PHE A 1 85 ? -15.066 -4.091 15.630 1.00 97.31 85 PHE A N 1
ATOM 654 C CA . PHE A 1 85 ? -14.388 -4.546 14.419 1.00 97.31 85 PHE A CA 1
ATOM 655 C C . PHE A 1 85 ? -14.333 -3.411 13.413 1.00 97.31 85 PHE A C 1
ATOM 657 O O . PHE A 1 85 ? -15.362 -2.800 13.141 1.00 97.31 85 PHE A O 1
ATOM 664 N N . THR A 1 86 ? -13.163 -3.171 12.836 1.00 97.44 86 THR A N 1
ATOM 665 C CA . THR A 1 86 ? -12.984 -2.177 11.777 1.00 97.44 86 THR A CA 1
ATOM 666 C C . THR A 1 86 ? -11.999 -2.688 10.734 1.00 97.44 86 THR A C 1
ATOM 668 O O . THR A 1 86 ? -11.029 -3.383 11.060 1.00 97.44 86 THR A O 1
ATOM 671 N N . VAL A 1 87 ? -12.239 -2.333 9.475 1.00 98.06 87 VAL A N 1
ATOM 672 C CA . VAL A 1 87 ? -11.254 -2.439 8.396 1.00 98.06 87 VAL A CA 1
ATOM 673 C C . VAL A 1 87 ? -10.878 -1.026 7.990 1.00 98.06 87 VAL A C 1
ATOM 675 O O . VAL A 1 87 ? -11.747 -0.221 7.675 1.00 98.06 87 VAL A O 1
ATOM 678 N N . VAL A 1 88 ? -9.581 -0.734 7.947 1.00 97.56 88 VAL A N 1
ATOM 679 C CA . VAL A 1 88 ? -9.071 0.580 7.548 1.00 97.56 88 VAL A CA 1
ATOM 680 C C . VAL A 1 88 ? -8.095 0.410 6.394 1.00 97.56 88 VAL A C 1
ATOM 682 O O . VAL A 1 88 ? -7.141 -0.367 6.482 1.00 97.56 88 VAL A O 1
ATOM 685 N N . ASN A 1 89 ? -8.329 1.143 5.304 1.00 97.19 89 ASN A N 1
ATOM 686 C CA . ASN A 1 89 ? -7.390 1.185 4.190 1.00 97.19 89 ASN A CA 1
ATOM 687 C C . ASN A 1 89 ? -6.166 2.034 4.535 1.00 97.19 89 ASN A C 1
ATOM 689 O O . ASN A 1 89 ? -6.290 3.143 5.054 1.00 97.19 89 ASN A O 1
ATOM 693 N N . GLN A 1 90 ? -4.993 1.511 4.194 1.00 97.56 90 GLN A N 1
ATOM 694 C CA . GLN A 1 90 ? -3.699 2.158 4.358 1.00 97.56 90 GLN A CA 1
ATOM 695 C C . GLN A 1 90 ? -3.142 2.446 2.964 1.00 97.56 90 GLN A C 1
ATOM 697 O O . GLN A 1 90 ? -2.916 1.529 2.169 1.00 97.56 90 GLN A O 1
ATOM 702 N N . LEU A 1 91 ? -3.006 3.734 2.649 1.00 95.88 91 LEU A N 1
ATOM 703 C CA . LEU A 1 91 ? -2.917 4.229 1.271 1.00 95.88 91 LEU A CA 1
ATOM 704 C C . LEU A 1 91 ? -1.498 4.531 0.806 1.00 95.88 91 LEU A C 1
ATOM 706 O O . LEU A 1 91 ? -1.319 4.915 -0.343 1.00 95.88 91 LEU A O 1
ATOM 710 N N . PHE A 1 92 ? -0.493 4.315 1.652 1.00 95.75 92 PHE A N 1
ATOM 711 C CA . PHE A 1 92 ? 0.895 4.719 1.412 1.00 95.75 92 PHE A CA 1
ATOM 712 C C . PHE A 1 92 ? 1.546 4.107 0.156 1.00 95.75 92 PHE A C 1
ATOM 714 O O . PHE A 1 92 ? 2.628 4.530 -0.235 1.00 95.75 92 PHE A O 1
ATOM 721 N N . PHE A 1 93 ? 0.901 3.141 -0.503 1.00 95.50 93 PHE A N 1
ATOM 722 C CA . PHE A 1 93 ? 1.333 2.588 -1.786 1.00 95.50 93 PHE A CA 1
ATOM 723 C C . PHE A 1 93 ? 0.527 3.059 -3.006 1.00 95.50 93 PHE A C 1
ATOM 725 O O . PHE A 1 93 ? 0.929 2.749 -4.123 1.00 95.50 93 PHE A O 1
ATOM 732 N N . VAL A 1 94 ? -0.566 3.809 -2.849 1.00 94.81 94 VAL A N 1
ATOM 733 C CA . VAL A 1 94 ? -1.436 4.214 -3.971 1.00 94.81 94 VAL A CA 1
ATOM 734 C C . VAL A 1 94 ? -0.655 4.995 -5.029 1.00 94.81 94 VAL A C 1
ATOM 736 O O . VAL A 1 94 ? -0.665 4.627 -6.203 1.00 94.81 94 VAL A O 1
ATOM 739 N N . ASN A 1 95 ? 0.086 6.011 -4.589 1.00 94.06 95 ASN A N 1
ATOM 740 C CA . ASN A 1 95 ? 1.017 6.799 -5.388 1.00 94.06 95 ASN A CA 1
ATOM 741 C C . ASN A 1 95 ? 2.435 6.266 -5.163 1.00 94.06 95 ASN A C 1
ATOM 743 O O . ASN A 1 95 ? 3.255 6.885 -4.481 1.00 94.06 95 ASN A O 1
ATOM 747 N N . THR A 1 96 ? 2.710 5.066 -5.681 1.00 91.62 96 THR A N 1
ATOM 748 C CA . THR A 1 96 ? 4.017 4.424 -5.495 1.00 91.62 96 THR A CA 1
ATOM 749 C C . THR A 1 96 ? 5.130 5.256 -6.137 1.00 91.62 96 THR A C 1
ATOM 751 O O . THR A 1 96 ? 5.080 5.573 -7.322 1.00 91.62 96 THR A 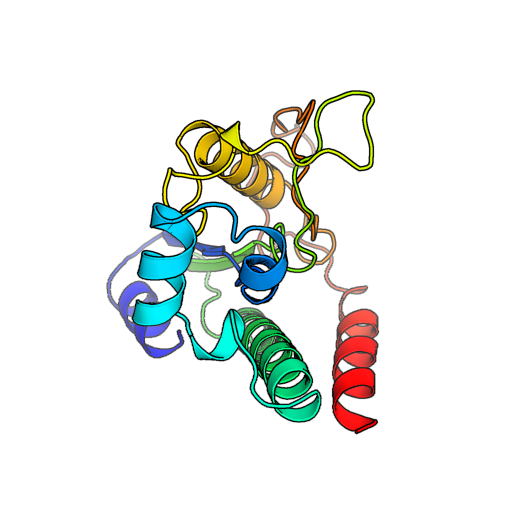O 1
ATOM 754 N N . THR A 1 97 ? 6.164 5.565 -5.361 1.00 92.19 97 THR A N 1
ATOM 755 C CA . THR A 1 97 ? 7.390 6.233 -5.816 1.00 92.19 97 THR A CA 1
ATOM 756 C C . THR A 1 97 ? 8.553 5.242 -5.825 1.00 92.19 97 THR A C 1
ATOM 758 O O . THR A 1 97 ? 8.513 4.229 -5.124 1.00 92.19 97 THR A O 1
ATOM 761 N N . LEU A 1 98 ? 9.602 5.517 -6.602 1.00 93.81 98 LEU A N 1
ATOM 762 C CA . LEU A 1 98 ? 10.832 4.723 -6.573 1.00 93.81 98 LEU A CA 1
ATOM 763 C C . LEU A 1 98 ? 11.798 5.256 -5.501 1.00 93.81 98 LEU A C 1
ATOM 765 O O . LEU A 1 98 ? 11.891 6.471 -5.319 1.00 93.81 98 LEU A O 1
ATOM 769 N N . PRO A 1 99 ? 12.541 4.379 -4.802 1.00 94.50 99 PRO A N 1
ATOM 770 C CA . PRO A 1 99 ? 13.613 4.807 -3.919 1.00 94.50 99 PRO A CA 1
ATOM 771 C C . PRO A 1 99 ? 14.822 5.236 -4.751 1.00 94.50 99 PRO A C 1
ATOM 773 O O . PRO A 1 99 ? 15.374 4.436 -5.508 1.00 94.50 99 PRO A O 1
ATOM 776 N N . TYR A 1 100 ? 15.261 6.477 -4.578 1.00 94.50 100 TYR A N 1
ATOM 777 C CA . TYR A 1 100 ? 16.479 7.003 -5.191 1.00 94.50 100 TYR A CA 1
ATOM 778 C C . TYR A 1 100 ? 17.611 7.077 -4.166 1.00 94.50 100 TYR A C 1
ATOM 780 O O . TYR A 1 100 ? 17.377 7.182 -2.960 1.00 94.50 100 TYR A O 1
ATOM 788 N N . VAL A 1 101 ? 18.850 6.988 -4.642 1.00 94.00 101 VAL A N 1
ATOM 789 C CA . VAL A 1 101 ? 20.040 7.200 -3.818 1.00 94.00 101 VAL A CA 1
ATOM 790 C C . VAL A 1 101 ? 20.039 8.648 -3.333 1.00 94.00 101 VAL A C 1
ATOM 792 O O . VAL A 1 101 ? 19.824 9.570 -4.114 1.00 94.00 101 VAL A O 1
ATOM 795 N N . GLU A 1 102 ? 20.302 8.853 -2.044 1.00 88.44 102 GLU A N 1
ATOM 796 C CA . GLU A 1 10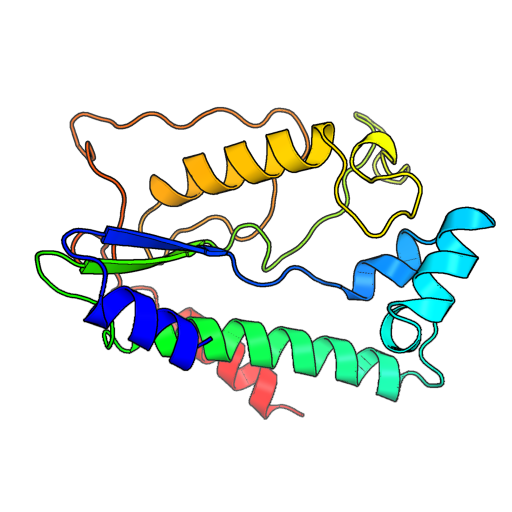2 ? 20.319 10.187 -1.444 1.00 88.44 102 GLU A CA 1
ATOM 797 C C . GLU A 1 102 ? 21.270 11.133 -2.201 1.00 88.44 102 GLU A C 1
ATOM 799 O O . GLU A 1 102 ? 22.429 10.803 -2.470 1.00 88.44 102 GLU A O 1
ATOM 804 N N . GLY A 1 103 ? 20.750 12.302 -2.588 1.00 87.62 103 GLY A N 1
ATOM 805 C CA . GLY A 1 103 ? 21.470 13.294 -3.389 1.00 87.62 103 GLY A CA 1
ATOM 806 C C . GLY A 1 103 ? 21.607 12.960 -4.882 1.00 87.62 103 GLY A C 1
ATOM 807 O O . GLY A 1 103 ? 22.387 13.626 -5.564 1.00 87.62 103 GLY A O 1
ATOM 808 N N . LYS A 1 104 ? 20.905 11.937 -5.397 1.00 90.94 104 LYS A N 1
ATOM 809 C CA . LYS A 1 104 ? 20.910 11.538 -6.816 1.00 90.94 104 LYS A CA 1
ATOM 810 C C . LYS A 1 104 ? 19.511 11.158 -7.308 1.00 90.94 104 LYS A C 1
ATOM 812 O O . LYS A 1 104 ? 19.118 9.994 -7.241 1.00 90.94 104 LYS A O 1
ATOM 817 N N . ASP A 1 105 ? 18.799 12.129 -7.867 1.00 81.44 105 ASP A N 1
ATOM 818 C CA . ASP A 1 105 ? 17.384 11.994 -8.251 1.00 81.44 105 ASP A CA 1
ATOM 819 C C . ASP A 1 105 ? 17.112 11.007 -9.407 1.00 81.44 105 ASP A C 1
ATOM 821 O O . ASP A 1 105 ? 15.964 10.660 -9.667 1.00 81.44 105 ASP A O 1
ATOM 825 N N . ASP A 1 106 ? 18.143 10.528 -10.107 1.00 88.25 106 ASP A N 1
ATOM 826 C CA . ASP A 1 106 ? 18.036 9.630 -11.265 1.00 88.25 106 ASP A CA 1
ATOM 827 C C . ASP A 1 106 ? 18.610 8.222 -11.022 1.00 88.25 106 ASP A C 1
ATOM 829 O O . ASP A 1 106 ? 18.495 7.336 -11.875 1.00 88.25 106 ASP A O 1
ATOM 833 N N . VAL A 1 107 ? 19.200 7.968 -9.849 1.00 94.62 107 VAL A N 1
ATOM 834 C CA . VAL A 1 107 ? 19.813 6.674 -9.521 1.00 94.62 107 VAL A CA 1
ATOM 835 C C . VAL A 1 107 ? 18.944 5.917 -8.528 1.00 94.62 107 VAL A C 1
ATOM 837 O O . VAL A 1 107 ? 18.951 6.209 -7.338 1.00 94.62 107 VAL A O 1
ATOM 840 N N . ILE A 1 108 ? 18.236 4.890 -9.005 1.00 95.00 108 ILE A N 1
ATOM 841 C CA . ILE A 1 108 ? 17.421 4.015 -8.148 1.00 95.00 108 ILE A CA 1
ATOM 842 C C . ILE A 1 108 ? 18.312 3.292 -7.127 1.00 95.00 108 ILE A C 1
ATOM 844 O O . ILE A 1 108 ? 19.276 2.607 -7.495 1.00 95.00 108 ILE A O 1
ATOM 848 N N . ASP A 1 109 ? 17.955 3.382 -5.846 1.00 95.69 109 ASP A N 1
ATOM 849 C CA . ASP A 1 109 ? 18.548 2.574 -4.786 1.00 95.69 109 ASP A CA 1
ATOM 850 C C . ASP A 1 109 ? 17.927 1.174 -4.793 1.00 95.69 109 ASP A C 1
ATOM 852 O O . ASP A 1 109 ? 16.939 0.837 -4.139 1.00 95.69 109 ASP A O 1
ATOM 856 N N . TYR A 1 110 ? 18.587 0.312 -5.544 1.00 95.25 110 TYR A N 1
ATOM 857 C CA . TYR A 1 110 ? 18.244 -1.087 -5.690 1.00 95.25 110 TYR A CA 1
ATOM 858 C C . TYR A 1 110 ? 18.334 -1.912 -4.390 1.00 95.25 110 TYR A C 1
ATOM 860 O O . TYR A 1 110 ? 17.879 -3.056 -4.388 1.00 95.25 110 TYR A O 1
ATOM 868 N N . SER A 1 111 ? 18.895 -1.397 -3.290 1.00 95.62 111 SER A N 1
ATOM 869 C CA . SER A 1 111 ? 18.944 -2.125 -2.009 1.00 95.62 111 SER A CA 1
ATOM 870 C C . SER A 1 111 ? 17.572 -2.275 -1.337 1.00 95.62 111 SER A C 1
ATOM 872 O O . SER A 1 111 ? 17.408 -3.125 -0.461 1.00 95.62 111 SER A O 1
ATOM 874 N N . PHE A 1 112 ? 16.566 -1.510 -1.771 1.00 96.31 112 PHE A N 1
ATOM 875 C CA . PHE A 1 112 ? 15.176 -1.621 -1.311 1.00 96.31 112 PHE A CA 1
ATOM 876 C C . PHE A 1 112 ? 14.400 -2.796 -1.931 1.00 96.31 112 PHE A C 1
ATOM 878 O O . PHE A 1 112 ? 13.307 -3.122 -1.469 1.00 96.31 112 PHE A O 1
ATOM 885 N N . PHE A 1 113 ? 14.976 -3.481 -2.923 1.00 96.12 113 PHE A N 1
ATOM 886 C CA . PHE A 1 113 ? 14.364 -4.619 -3.610 1.00 96.12 113 PHE A CA 1
ATOM 887 C C . PHE A 1 113 ? 15.212 -5.881 -3.461 1.00 96.12 113 PHE A C 1
ATOM 889 O O . PHE A 1 113 ? 16.436 -5.817 -3.322 1.00 96.12 113 PHE A O 1
ATOM 896 N N . ALA A 1 114 ? 14.561 -7.039 -3.491 1.00 95.56 114 ALA A N 1
ATOM 897 C CA . ALA A 1 114 ? 15.222 -8.333 -3.535 1.00 95.56 114 ALA A CA 1
ATOM 898 C C . ALA A 1 114 ? 15.990 -8.521 -4.858 1.00 95.56 114 ALA A C 1
ATOM 900 O O . ALA A 1 114 ? 15.939 -7.688 -5.770 1.00 95.56 114 ALA A O 1
ATOM 901 N N . ILE A 1 115 ? 16.716 -9.637 -4.970 1.00 93.81 115 ILE A N 1
ATOM 902 C CA . ILE A 1 115 ? 17.560 -9.935 -6.138 1.00 93.81 115 ILE A CA 1
ATOM 903 C C . ILE A 1 115 ? 16.766 -10.029 -7.452 1.00 93.81 115 ILE A C 1
ATOM 905 O O . ILE A 1 115 ? 17.296 -9.711 -8.514 1.00 93.81 115 ILE A O 1
ATOM 909 N N . ASP A 1 116 ? 15.491 -10.412 -7.376 1.00 93.62 116 ASP A N 1
ATOM 910 C CA . ASP A 1 116 ? 14.579 -10.495 -8.521 1.00 93.62 116 ASP A CA 1
ATOM 911 C C . ASP A 1 116 ? 14.013 -9.137 -8.975 1.00 93.62 116 ASP A C 1
ATOM 913 O O . ASP A 1 116 ? 13.441 -9.049 -10.062 1.00 93.62 116 ASP A O 1
ATOM 917 N N . ARG A 1 117 ? 14.204 -8.067 -8.189 1.00 93.25 117 ARG A N 1
ATOM 918 C CA . ARG A 1 117 ? 13.624 -6.723 -8.405 1.00 93.25 117 ARG A CA 1
ATOM 919 C C . ARG A 1 117 ? 12.095 -6.690 -8.456 1.00 93.25 117 ARG A C 1
ATOM 921 O O . ARG A 1 117 ? 11.522 -5.713 -8.929 1.00 93.25 117 ARG A O 1
ATOM 928 N N . PHE A 1 118 ? 11.453 -7.737 -7.954 1.00 92.50 118 PHE A N 1
ATOM 929 C CA . PHE A 1 118 ? 10.009 -7.859 -7.846 1.00 92.50 118 PHE A CA 1
ATOM 930 C C . PHE A 1 118 ? 9.578 -7.773 -6.383 1.00 92.50 118 PHE A C 1
ATOM 932 O O . PHE A 1 118 ? 8.736 -6.952 -6.025 1.00 92.50 118 PHE A O 1
ATOM 939 N N . HIS A 1 119 ? 10.208 -8.559 -5.512 1.00 94.88 119 HIS A N 1
ATOM 940 C CA . HIS A 1 119 ? 9.933 -8.508 -4.084 1.00 94.88 119 HIS A CA 1
ATOM 941 C C . HIS A 1 119 ? 10.666 -7.340 -3.419 1.00 94.88 119 HIS A C 1
ATOM 943 O O . HIS A 1 119 ? 11.782 -6.968 -3.789 1.00 94.88 119 HIS A O 1
ATOM 949 N N . ILE A 1 120 ? 10.050 -6.780 -2.381 1.00 94.62 120 ILE A N 1
ATOM 950 C CA . ILE A 1 120 ? 10.658 -5.750 -1.536 1.00 94.62 120 ILE A CA 1
ATOM 951 C C . ILE A 1 120 ? 11.685 -6.424 -0.608 1.00 94.62 120 ILE A C 1
ATOM 953 O O . ILE A 1 120 ? 11.398 -7.467 -0.017 1.00 94.62 120 ILE A O 1
ATOM 957 N N . SER A 1 121 ? 12.888 -5.852 -0.480 1.00 97.38 121 SER A N 1
ATOM 958 C CA . SER A 1 121 ? 13.938 -6.391 0.400 1.00 97.38 121 SER A CA 1
ATOM 959 C C . SER A 1 121 ? 13.603 -6.178 1.877 1.00 97.38 121 SER A C 1
ATOM 961 O O . SER A 1 121 ? 12.686 -5.436 2.214 1.00 97.38 121 SER A O 1
ATOM 963 N N . GLN A 1 122 ? 14.408 -6.736 2.786 1.00 97.50 122 GLN A N 1
ATOM 964 C CA . GLN A 1 122 ? 14.301 -6.427 4.216 1.00 97.50 122 GLN A CA 1
ATOM 965 C C . GLN A 1 122 ? 14.333 -4.910 4.496 1.00 97.50 122 GLN A C 1
ATOM 967 O O . GLN A 1 122 ? 13.551 -4.423 5.309 1.00 97.50 122 GLN A O 1
ATOM 972 N N . LYS A 1 123 ? 15.188 -4.156 3.788 1.00 96.69 123 LYS A N 1
ATOM 973 C CA . LYS A 1 123 ? 15.281 -2.692 3.907 1.00 96.69 123 LYS A CA 1
ATOM 974 C C . LYS A 1 123 ? 13.975 -2.015 3.483 1.00 96.69 123 LYS A C 1
ATOM 976 O O . LYS A 1 123 ? 13.463 -1.167 4.206 1.00 96.69 123 LYS A O 1
ATOM 981 N N . GLY A 1 124 ? 13.413 -2.403 2.338 1.00 96.06 124 GLY A N 1
ATOM 982 C CA . GLY A 1 124 ? 12.142 -1.840 1.881 1.00 96.06 124 GLY A CA 1
ATOM 983 C C . GLY A 1 124 ? 10.948 -2.269 2.727 1.00 96.06 124 GLY A C 1
ATOM 984 O O . GLY A 1 124 ? 10.063 -1.455 2.965 1.00 96.06 124 GLY A O 1
ATOM 985 N N . GLN A 1 125 ? 10.947 -3.490 3.262 1.00 97.12 125 GLN A N 1
ATOM 986 C CA . GLN A 1 125 ? 9.915 -3.950 4.190 1.00 97.12 125 GLN A CA 1
ATOM 987 C C . GLN A 1 125 ? 9.951 -3.160 5.503 1.00 97.12 125 GLN A C 1
ATOM 989 O O . GLN A 1 125 ? 8.897 -2.837 6.041 1.00 97.12 125 GLN A O 1
ATOM 994 N N . ALA A 1 126 ? 11.136 -2.777 5.994 1.00 96.69 126 ALA A N 1
ATOM 995 C CA . ALA A 1 126 ? 11.253 -1.901 7.160 1.00 96.69 126 ALA A CA 1
ATOM 996 C C . ALA A 1 126 ? 10.598 -0.529 6.911 1.00 96.69 126 ALA A C 1
ATOM 998 O O . ALA A 1 126 ? 9.847 -0.040 7.754 1.00 96.69 126 ALA A O 1
ATOM 999 N N . VAL A 1 127 ? 10.811 0.057 5.728 1.00 96.69 127 VAL A N 1
ATOM 1000 C CA . VAL A 1 127 ? 10.172 1.324 5.333 1.00 96.69 127 VAL A CA 1
ATOM 1001 C C . VAL A 1 127 ? 8.662 1.173 5.122 1.00 96.69 127 VAL A C 1
ATOM 1003 O O . VAL A 1 127 ? 7.893 2.031 5.555 1.00 96.69 127 VAL A O 1
ATOM 1006 N N . ALA A 1 128 ? 8.208 0.082 4.504 1.00 96.38 128 ALA A N 1
ATOM 1007 C CA . ALA A 1 128 ? 6.783 -0.205 4.348 1.00 96.38 128 ALA A CA 1
ATOM 1008 C C . ALA A 1 128 ? 6.095 -0.396 5.710 1.00 96.38 128 ALA A C 1
ATOM 1010 O O . ALA A 1 128 ? 4.996 0.109 5.920 1.00 96.38 128 ALA A O 1
ATOM 1011 N N . GLY A 1 129 ? 6.762 -1.060 6.659 1.00 97.19 129 GLY A N 1
ATOM 1012 C CA . GLY A 1 129 ? 6.290 -1.212 8.036 1.00 97.19 129 GLY A CA 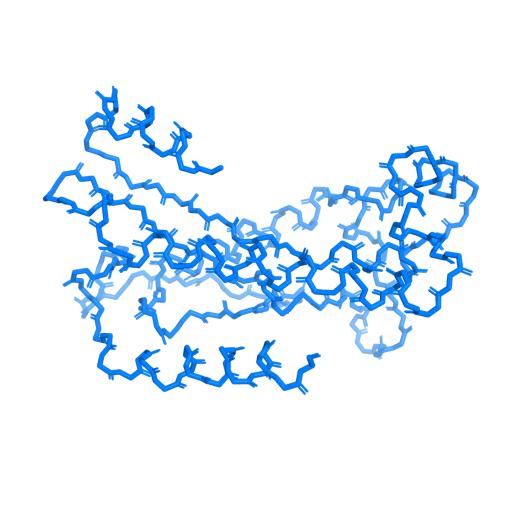1
ATOM 1013 C C . GLY A 1 129 ? 6.177 0.124 8.772 1.00 97.19 129 GLY A C 1
ATOM 1014 O O . GLY A 1 129 ? 5.167 0.373 9.426 1.00 97.19 129 GLY A O 1
ATOM 1015 N N . LEU A 1 130 ? 7.162 1.013 8.611 1.00 97.44 130 LEU A N 1
ATOM 1016 C CA . LEU A 1 130 ? 7.095 2.378 9.139 1.00 97.44 130 LEU A CA 1
ATOM 1017 C C . LEU A 1 130 ? 5.954 3.184 8.500 1.00 97.44 130 LEU A C 1
ATOM 1019 O O . LEU A 1 130 ? 5.219 3.876 9.199 1.00 97.44 130 LEU A O 1
ATOM 1023 N N . SER A 1 131 ? 5.771 3.058 7.185 1.00 97.25 131 SER A N 1
ATOM 1024 C CA . SER A 1 131 ? 4.690 3.730 6.454 1.00 97.25 131 SER A CA 1
ATOM 1025 C C . SER A 1 131 ? 3.318 3.246 6.924 1.00 97.25 131 SER A C 1
ATOM 1027 O O . SER A 1 131 ? 2.427 4.057 7.158 1.00 97.25 131 SER A O 1
ATOM 1029 N N . LEU A 1 132 ? 3.162 1.938 7.146 1.00 97.81 132 LEU A N 1
ATOM 1030 C CA . LEU A 1 132 ? 1.962 1.357 7.741 1.00 97.81 132 LEU A CA 1
ATOM 1031 C C . LEU A 1 132 ? 1.715 1.893 9.153 1.00 97.81 132 LEU A C 1
ATOM 1033 O O . LEU A 1 132 ? 0.597 2.304 9.455 1.00 97.81 132 LEU A O 1
ATOM 1037 N N . TRP A 1 133 ? 2.745 1.906 10.002 1.00 97.75 133 TRP A N 1
ATOM 1038 C CA . TRP A 1 133 ? 2.653 2.432 11.363 1.00 97.75 133 TRP A CA 1
ATOM 1039 C C . TRP A 1 133 ? 2.152 3.873 11.369 1.00 97.75 133 TRP A C 1
ATOM 1041 O O . TRP A 1 133 ? 1.130 4.167 11.985 1.00 97.75 133 TRP A O 1
ATOM 1051 N N . ASN A 1 134 ? 2.823 4.744 10.619 1.00 97.38 134 ASN A N 1
ATOM 1052 C CA . ASN A 1 134 ? 2.455 6.148 10.511 1.00 97.38 134 ASN A CA 1
ATOM 1053 C C . ASN A 1 134 ? 1.042 6.315 9.952 1.00 97.38 134 ASN A C 1
ATOM 1055 O O . ASN A 1 134 ? 0.267 7.096 10.494 1.00 97.38 134 ASN A O 1
ATOM 1059 N N . SER A 1 135 ? 0.665 5.528 8.941 1.00 97.00 135 SER A N 1
ATOM 1060 C CA . SER A 1 135 ? -0.662 5.623 8.336 1.00 97.00 135 SER A CA 1
ATOM 1061 C C . SER A 1 135 ? -1.794 5.256 9.301 1.00 97.00 135 SER A C 1
ATOM 1063 O O . SER A 1 135 ? -2.886 5.817 9.206 1.00 97.00 135 SER A O 1
ATOM 1065 N N . MET A 1 136 ? -1.559 4.400 10.305 1.00 97.50 136 MET A N 1
ATOM 1066 C CA . MET A 1 136 ? -2.548 4.154 11.367 1.00 97.50 136 MET A CA 1
ATOM 1067 C C . MET A 1 136 ? -2.768 5.369 12.290 1.00 97.50 136 MET A C 1
ATOM 1069 O O . MET A 1 136 ? -3.833 5.470 12.900 1.00 97.50 136 MET A O 1
ATOM 1073 N N . PHE A 1 137 ? -1.807 6.294 12.363 1.00 96.62 137 PHE A N 1
ATOM 1074 C CA . PHE A 1 137 ? -1.883 7.556 13.115 1.00 96.62 137 PHE A CA 1
ATOM 1075 C C . PHE A 1 137 ? -2.266 8.765 12.249 1.00 96.62 137 PHE A C 1
ATOM 1077 O O . PHE A 1 137 ? -2.258 9.898 12.723 1.00 96.62 137 PHE A O 1
ATOM 1084 N N . GLU A 1 138 ? -2.667 8.532 11.003 1.00 95.38 138 GLU A N 1
ATOM 1085 C CA . GLU A 1 138 ? -3.224 9.556 10.124 1.00 95.38 138 GLU A CA 1
ATOM 1086 C C . GLU A 1 138 ? -4.751 9.395 10.022 1.00 95.38 138 GLU A C 1
ATOM 1088 O O . GLU A 1 138 ? -5.229 8.275 9.778 1.00 95.38 138 GLU A O 1
ATOM 1093 N N . PRO A 1 139 ? -5.541 10.477 10.155 1.00 94.50 139 PRO A N 1
ATOM 1094 C CA . PRO A 1 139 ? -6.994 10.421 10.019 1.00 94.50 139 PRO A CA 1
ATOM 1095 C C . PRO A 1 139 ? -7.436 9.787 8.699 1.00 94.50 139 PRO A C 1
ATOM 1097 O O . PRO A 1 139 ? -6.857 10.043 7.641 1.00 94.50 139 PRO A O 1
ATOM 1100 N N . VAL A 1 140 ? -8.503 8.984 8.732 1.00 93.50 140 VAL A N 1
ATOM 1101 C CA . VAL A 1 140 ? -9.158 8.511 7.507 1.00 93.50 140 VAL A CA 1
ATOM 1102 C C . VAL A 1 140 ? -9.615 9.725 6.702 1.00 93.50 140 VAL A C 1
ATOM 1104 O O . VAL A 1 140 ? -10.339 10.588 7.194 1.00 93.50 140 VAL A O 1
ATOM 1107 N N . GLY A 1 141 ? -9.154 9.777 5.458 1.00 89.81 141 GLY A N 1
ATOM 1108 C CA . GLY A 1 141 ? -9.348 10.900 4.552 1.00 89.81 141 GLY A CA 1
ATOM 1109 C C . GLY A 1 141 ? -8.233 11.933 4.521 1.00 89.81 141 GLY A C 1
ATOM 1110 O O . GLY A 1 141 ? -8.281 12.833 3.694 1.00 89.81 141 GLY A O 1
ATOM 1111 N N . ASN A 1 142 ? -7.207 11.767 5.352 1.00 92.69 142 ASN A N 1
ATOM 1112 C CA . ASN A 1 142 ? -5.973 12.541 5.291 1.00 92.69 142 ASN A CA 1
ATOM 1113 C C . ASN A 1 142 ? -4.750 11.633 5.506 1.00 92.69 142 ASN A C 1
ATOM 1115 O O . ASN A 1 142 ? -3.854 11.950 6.286 1.00 92.69 142 ASN A O 1
ATOM 1119 N N . LYS A 1 143 ? -4.762 10.458 4.865 1.00 93.88 143 LYS A N 1
ATOM 1120 C CA . LYS A 1 143 ? -3.656 9.495 4.913 1.00 93.88 143 LYS A CA 1
ATOM 1121 C C . LYS A 1 143 ? -2.644 9.792 3.814 1.00 93.88 143 LYS A C 1
ATOM 1123 O O . LYS A 1 143 ? -3.027 10.115 2.689 1.00 93.88 143 LYS A O 1
ATOM 1128 N N . SER A 1 144 ? -1.368 9.595 4.112 1.00 94.62 144 SER A N 1
ATOM 1129 C CA . SER A 1 144 ? -0.295 9.620 3.127 1.00 94.62 144 SER A CA 1
ATOM 1130 C C . SER A 1 144 ? -0.544 8.576 2.036 1.00 94.62 144 SER A C 1
ATOM 1132 O O . SER A 1 144 ? -0.899 7.429 2.315 1.00 94.62 144 SER A O 1
ATOM 1134 N N . THR A 1 145 ? -0.341 8.969 0.777 1.00 95.81 145 THR A N 1
ATOM 1135 C CA . THR A 1 145 ? -0.583 8.107 -0.396 1.00 95.81 145 THR A CA 1
ATOM 1136 C C . THR A 1 145 ? 0.695 7.548 -1.021 1.00 95.81 145 THR A C 1
ATOM 1138 O O . THR A 1 145 ? 0.625 6.731 -1.935 1.00 95.81 145 THR A O 1
ATOM 1141 N N . SER A 1 146 ? 1.863 7.958 -0.524 1.00 94.50 146 SER A N 1
ATOM 1142 C CA . SER A 1 146 ? 3.177 7.557 -1.029 1.00 94.50 146 SER A CA 1
ATOM 1143 C C . SER A 1 146 ? 4.138 7.228 0.110 1.00 94.50 146 SER A C 1
ATOM 1145 O O . SER A 1 146 ? 4.094 7.856 1.170 1.00 94.50 146 SER A O 1
ATOM 1147 N N . VAL A 1 147 ? 5.063 6.305 -0.141 1.00 93.75 147 VAL A N 1
ATOM 1148 C CA . VAL A 1 147 ? 6.129 5.938 0.794 1.00 93.75 147 VAL A CA 1
ATOM 1149 C C . VAL A 1 147 ? 7.214 7.015 0.845 1.00 93.75 147 VAL A C 1
ATOM 1151 O O . VAL A 1 147 ? 7.677 7.500 -0.187 1.00 93.75 147 VAL A O 1
ATOM 1154 N N . GLN A 1 148 ? 7.679 7.328 2.056 1.00 91.56 148 GLN A N 1
ATOM 1155 C CA . GLN A 1 148 ? 8.914 8.081 2.277 1.00 91.56 148 GLN A CA 1
ATOM 1156 C C . GLN A 1 148 ? 10.095 7.108 2.380 1.00 91.56 148 GLN A C 1
ATOM 1158 O O . GLN A 1 148 ? 10.311 6.480 3.415 1.00 91.56 148 GLN A O 1
ATOM 1163 N N . TRP A 1 149 ? 10.850 6.953 1.289 1.00 89.94 149 TRP A N 1
ATOM 1164 C CA . TRP A 1 149 ? 11.945 5.975 1.202 1.00 89.94 149 TRP A CA 1
ATOM 1165 C C . TRP A 1 149 ? 13.167 6.318 2.057 1.00 89.94 149 TRP A C 1
ATOM 1167 O O . TRP A 1 149 ? 13.898 5.420 2.477 1.00 89.94 149 TRP A O 1
ATOM 1177 N N . THR A 1 150 ? 13.385 7.603 2.323 1.00 84.25 150 THR A N 1
ATOM 1178 C CA . THR A 1 150 ? 14.504 8.124 3.110 1.00 84.25 150 THR A CA 1
ATOM 1179 C C . THR A 1 150 ? 13.980 9.011 4.233 1.00 84.25 150 THR A C 1
ATOM 1181 O O . THR A 1 150 ? 12.978 9.702 4.067 1.00 84.25 150 THR A O 1
ATOM 1184 N N . ASN A 1 151 ? 14.672 9.005 5.376 1.00 79.88 151 ASN A N 1
ATOM 1185 C CA . ASN A 1 151 ? 14.423 9.917 6.501 1.00 79.88 151 ASN A CA 1
ATOM 1186 C C . ASN A 1 151 ? 12.983 9.900 7.057 1.00 79.88 151 ASN A C 1
ATOM 1188 O O . ASN A 1 151 ? 12.506 10.904 7.581 1.00 79.88 151 ASN A O 1
ATOM 1192 N N . GLY A 1 152 ? 12.296 8.756 6.966 1.00 80.94 152 GLY A N 1
ATOM 1193 C CA . GLY A 1 152 ? 10.982 8.577 7.576 1.00 80.94 152 GLY A CA 1
ATOM 1194 C C . GLY A 1 152 ? 11.071 8.630 9.102 1.00 80.94 152 GLY A C 1
ATOM 1195 O O . GLY A 1 152 ? 11.819 7.866 9.713 1.00 80.94 152 GLY A O 1
ATOM 1196 N N . ASN A 1 153 ? 10.283 9.510 9.717 1.00 90.00 153 ASN A N 1
ATOM 1197 C CA . ASN A 1 153 ? 10.144 9.585 11.170 1.00 90.00 153 ASN A CA 1
ATOM 1198 C C . ASN A 1 153 ? 8.972 8.722 11.636 1.00 90.00 153 ASN A C 1
ATOM 1200 O O . ASN A 1 153 ? 7.949 8.651 10.957 1.00 90.00 153 ASN A O 1
ATOM 1204 N N . ILE A 1 154 ? 9.100 8.094 12.804 1.00 94.00 154 ILE A N 1
ATOM 1205 C CA . ILE A 1 154 ? 7.990 7.373 13.431 1.00 94.00 154 ILE A CA 1
ATOM 1206 C C . ILE A 1 154 ? 7.011 8.366 14.060 1.00 94.00 154 ILE A C 1
ATOM 1208 O O . ILE A 1 154 ? 7.411 9.234 14.837 1.00 94.00 154 ILE A O 1
ATOM 1212 N N . LEU A 1 155 ? 5.730 8.251 13.714 1.00 94.19 155 LEU A N 1
ATOM 1213 C CA . LEU A 1 155 ? 4.665 8.998 14.371 1.00 94.19 155 LEU A CA 1
ATOM 1214 C C . LEU A 1 155 ? 4.309 8.331 15.699 1.00 94.19 155 LEU A C 1
ATOM 1216 O O . LEU A 1 155 ? 4.198 7.106 15.798 1.00 94.19 155 LEU A O 1
ATOM 1220 N N . CYS A 1 156 ? 4.110 9.166 16.714 1.00 94.06 156 CYS A N 1
ATOM 1221 C CA . CYS A 1 156 ? 3.687 8.753 18.044 1.00 94.06 156 CYS A CA 1
ATOM 1222 C C . CYS A 1 156 ? 2.283 9.309 18.334 1.00 94.06 156 CYS A C 1
ATOM 1224 O O . CYS A 1 156 ? 1.989 10.429 17.909 1.00 94.06 156 CYS A O 1
ATOM 1226 N N . PRO A 1 157 ? 1.436 8.573 19.077 1.00 94.25 157 PRO A N 1
ATOM 1227 C CA . PRO A 1 157 ? 0.171 9.109 19.565 1.00 94.25 157 PRO A CA 1
ATOM 1228 C C . PRO A 1 157 ? 0.381 10.369 20.413 1.00 94.25 157 PRO A C 1
ATOM 1230 O O . PRO A 1 157 ? 1.373 10.484 21.138 1.00 94.25 157 PRO A O 1
ATOM 1233 N N . THR A 1 158 ? -0.577 11.290 20.349 1.00 93.50 158 THR A N 1
ATOM 1234 C CA . THR A 1 158 ? -0.612 12.515 21.162 1.00 93.50 158 THR A CA 1
ATOM 1235 C C . THR A 1 158 ? -1.754 12.451 22.174 1.00 93.50 158 THR A C 1
ATOM 1237 O O . THR A 1 158 ? -2.633 11.597 22.068 1.00 93.50 158 THR A O 1
ATOM 1240 N N . GLU A 1 159 ? -1.778 13.364 23.148 1.00 95.12 159 GLU A N 1
ATOM 1241 C CA . GLU A 1 159 ? -2.906 13.470 24.088 1.00 95.12 159 GLU A CA 1
ATOM 1242 C C . GLU A 1 159 ? -4.228 13.795 23.368 1.00 95.12 159 GLU A C 1
ATOM 1244 O O . GLU A 1 159 ? -5.269 13.242 23.718 1.00 95.12 159 GLU A O 1
ATOM 1249 N N . ASP A 1 160 ? -4.171 14.607 22.306 1.00 92.88 160 ASP A N 1
ATOM 1250 C CA . ASP A 1 160 ? -5.334 14.965 21.482 1.00 92.88 160 ASP A CA 1
ATOM 1251 C C . ASP A 1 160 ? -5.817 13.813 20.581 1.00 92.88 160 ASP A C 1
ATOM 1253 O O . ASP A 1 160 ? -6.957 13.806 20.115 1.00 92.88 160 ASP A O 1
ATOM 1257 N N . SER A 1 161 ? -4.953 12.843 20.269 1.00 92.94 161 SER A N 1
ATOM 1258 C CA . SER A 1 161 ? -5.258 11.707 19.388 1.00 92.94 161 SER A CA 1
ATOM 1259 C C . SER A 1 161 ? -4.499 10.447 19.831 1.00 92.94 161 SER A C 1
ATOM 1261 O O . SER A 1 161 ? -3.538 10.028 19.181 1.00 92.94 161 SER A O 1
ATOM 1263 N N . PRO A 1 162 ? -4.924 9.816 20.943 1.00 95.44 162 PRO A N 1
ATOM 1264 C CA . PRO A 1 162 ? -4.186 8.709 21.555 1.00 95.44 162 PRO A CA 1
ATOM 1265 C C . PRO A 1 162 ? -4.479 7.337 20.922 1.00 95.44 162 PRO A C 1
ATOM 1267 O O . PRO A 1 162 ? -3.890 6.335 21.326 1.00 95.44 162 PRO A O 1
ATOM 1270 N N . TYR A 1 163 ? -5.392 7.263 19.947 1.00 94.88 163 TYR A N 1
ATOM 1271 C CA . TYR A 1 163 ? -5.861 6.016 19.336 1.00 94.88 163 TYR A CA 1
ATOM 1272 C C . TYR A 1 163 ? -5.544 5.955 17.842 1.00 94.88 163 TYR A C 1
ATOM 1274 O O . TYR A 1 163 ? -5.389 6.982 17.186 1.00 94.88 163 TYR A O 1
ATOM 1282 N N . LEU A 1 164 ? -5.518 4.737 17.294 1.00 96.88 164 LEU A N 1
ATOM 1283 C CA . LEU A 1 164 ? -5.443 4.539 15.849 1.00 96.88 164 LEU A CA 1
ATOM 1284 C C . LEU A 1 164 ? -6.692 5.114 15.170 1.00 96.88 164 LEU A C 1
ATOM 1286 O O . LEU A 1 164 ? -7.811 5.011 15.690 1.00 96.88 164 LEU A O 1
ATOM 1290 N N . PHE A 1 165 ? -6.509 5.697 13.991 1.00 96.25 165 PHE A N 1
ATOM 1291 C CA . PHE A 1 165 ? -7.605 6.286 13.238 1.00 96.25 165 PHE A CA 1
ATOM 1292 C C . PHE A 1 165 ? -8.415 5.236 12.471 1.00 96.25 165 PHE A C 1
ATOM 1294 O O . PHE A 1 165 ? -7.883 4.334 11.824 1.00 96.25 165 PHE A O 1
ATOM 1301 N N . THR A 1 166 ? -9.728 5.419 12.524 1.00 95.19 166 THR A N 1
ATOM 1302 C CA . THR A 1 166 ? -10.804 4.650 11.888 1.00 95.19 166 THR A CA 1
ATOM 1303 C C . THR A 1 166 ? -11.783 5.626 11.241 1.00 95.19 166 THR A C 1
ATOM 1305 O O . THR A 1 166 ? -11.683 6.842 11.431 1.00 95.19 166 THR A O 1
ATOM 1308 N N . HIS A 1 167 ? -12.791 5.127 10.529 1.00 91.38 167 HIS A N 1
ATOM 1309 C CA . HIS A 1 167 ? -13.859 5.979 9.998 1.00 91.38 167 HIS A CA 1
ATOM 1310 C C . HIS A 1 167 ? -14.675 6.679 11.094 1.00 91.38 167 HIS A C 1
ATOM 1312 O O . HIS A 1 167 ? -15.269 7.718 10.826 1.00 91.38 167 HIS A O 1
ATOM 1318 N N . ARG A 1 168 ? -14.691 6.151 12.327 1.00 91.00 168 ARG A N 1
ATOM 1319 C CA . ARG A 1 168 ? -15.495 6.682 13.443 1.00 91.00 168 ARG A CA 1
ATOM 1320 C C . ARG A 1 168 ? -14.860 7.854 14.184 1.00 91.00 168 ARG A C 1
ATOM 1322 O O . ARG A 1 168 ? -15.580 8.647 14.780 1.00 91.00 168 ARG A O 1
ATOM 1329 N N . ASN A 1 169 ? -13.533 7.955 14.177 1.00 92.50 169 ASN A N 1
ATOM 1330 C CA . ASN A 1 169 ? -12.784 9.019 14.861 1.00 92.50 169 ASN A CA 1
ATOM 1331 C C . ASN A 1 169 ? -12.022 9.929 13.882 1.00 92.50 169 ASN A C 1
ATOM 1333 O O . ASN A 1 169 ? -11.103 10.637 14.285 1.00 92.50 169 ASN A O 1
ATOM 1337 N N . SER A 1 170 ? -12.419 9.926 12.607 1.00 90.62 170 SER A N 1
ATOM 1338 C CA . SER A 1 170 ? -11.863 10.793 11.566 1.00 90.62 170 SER A CA 1
ATOM 1339 C C . SER A 1 170 ? -12.940 11.726 11.010 1.00 90.62 170 SER A C 1
ATOM 1341 O O . SER A 1 170 ? -14.081 11.315 10.805 1.00 90.62 170 SER A O 1
ATOM 1343 N N . ASN A 1 171 ? -12.590 12.985 10.729 1.00 79.62 171 ASN A N 1
ATOM 1344 C CA . ASN A 1 171 ? -13.506 13.933 10.090 1.00 79.62 171 ASN A CA 1
ATOM 1345 C C . ASN A 1 171 ? -13.520 13.721 8.565 1.00 79.62 171 ASN A C 1
ATOM 1347 O O . ASN A 1 171 ? -12.729 14.313 7.834 1.00 79.62 171 ASN A O 1
ATOM 1351 N N . THR A 1 172 ? -14.429 12.877 8.078 1.00 65.69 172 THR A N 1
ATOM 1352 C CA . THR A 1 172 ? -14.507 12.458 6.664 1.00 65.69 172 THR A CA 1
ATOM 1353 C C . THR A 1 172 ? -15.243 13.446 5.747 1.00 65.69 172 THR A C 1
ATOM 1355 O O . THR A 1 172 ? -15.424 13.171 4.560 1.00 65.69 172 THR A O 1
ATOM 1358 N N . THR A 1 173 ? -15.631 14.625 6.250 1.00 56.75 173 THR A N 1
ATOM 1359 C CA . THR A 1 173 ? -16.432 15.623 5.510 1.00 56.75 173 THR A CA 1
ATOM 1360 C C . THR A 1 173 ? -15.753 16.108 4.216 1.00 56.75 173 THR A C 1
ATOM 1362 O O . THR A 1 173 ? -16.433 16.457 3.253 1.00 56.75 173 THR A O 1
ATOM 1365 N N . TYR A 1 174 ? -14.416 16.059 4.149 1.00 49.19 174 TYR A N 1
ATOM 1366 C CA . TYR A 1 174 ? -13.612 16.457 2.983 1.00 49.19 174 TYR A CA 1
ATOM 1367 C C . TYR A 1 174 ? -13.233 15.303 2.040 1.00 49.19 174 TYR A C 1
ATOM 1369 O O . TYR A 1 174 ? -12.507 15.529 1.080 1.00 49.19 174 TYR A O 1
ATOM 1377 N N . TYR A 1 175 ? -13.719 14.079 2.274 1.00 50.75 175 TYR A N 1
ATOM 1378 C CA . TYR A 1 175 ? -13.308 12.890 1.513 1.00 50.75 175 TYR A CA 1
ATOM 1379 C C . TYR A 1 175 ? -14.136 12.640 0.236 1.00 50.75 175 TYR A C 1
ATOM 1381 O O . TYR A 1 175 ? -13.708 11.964 -0.698 1.00 50.75 175 TYR A O 1
ATOM 1389 N N . LEU A 1 176 ? -15.338 13.212 0.158 1.00 48.91 176 LEU A N 1
ATOM 1390 C CA . LEU A 1 176 ? -16.237 13.082 -0.998 1.00 48.91 176 LEU A CA 1
ATOM 1391 C C . LEU A 1 176 ? -15.736 13.759 -2.302 1.00 48.91 176 LEU A C 1
ATOM 1393 O O . LEU A 1 176 ? -15.997 13.207 -3.374 1.00 48.91 176 LEU A O 1
ATOM 1397 N N . PRO A 1 177 ? -15.032 14.912 -2.275 1.00 44.38 177 PRO A N 1
ATOM 1398 C CA . PRO A 1 177 ? -14.516 15.573 -3.478 1.00 44.38 177 PRO A CA 1
ATOM 1399 C C . PRO A 1 177 ? -13.435 14.777 -4.227 1.00 44.38 177 PRO A C 1
ATOM 1401 O O . PRO A 1 177 ? -13.503 14.693 -5.452 1.00 44.38 177 PRO A O 1
ATOM 1404 N N . GLU A 1 178 ? -12.480 14.146 -3.533 1.00 47.44 178 GLU A N 1
ATOM 1405 C CA . GLU A 1 178 ? -11.417 13.346 -4.175 1.00 47.44 178 GLU A CA 1
ATOM 1406 C C . GLU A 1 178 ? -11.953 12.061 -4.818 1.00 47.44 178 GLU A C 1
ATOM 1408 O O . GLU A 1 178 ? -11.542 11.712 -5.926 1.00 47.44 178 GLU A O 1
ATOM 1413 N N . ARG A 1 179 ? -12.957 11.413 -4.204 1.00 50.59 179 ARG A N 1
ATOM 1414 C CA . ARG A 1 179 ? -13.676 10.288 -4.836 1.00 50.59 179 ARG A CA 1
ATOM 1415 C C . ARG A 1 179 ? -14.299 10.679 -6.170 1.00 50.59 179 ARG A C 1
ATOM 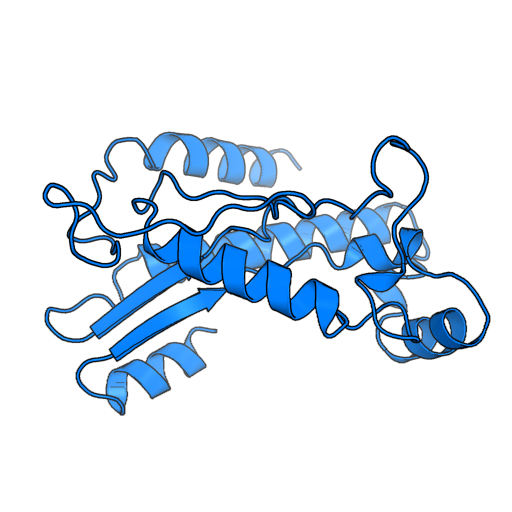1417 O O . ARG A 1 179 ? -14.317 9.877 -7.100 1.00 50.59 179 ARG A O 1
ATOM 1424 N N . LYS A 1 180 ? -14.814 11.907 -6.272 1.00 42.03 180 LYS A N 1
ATOM 1425 C CA . LYS A 1 180 ? -15.411 12.416 -7.508 1.00 42.03 180 LYS A CA 1
ATOM 1426 C C . LYS A 1 180 ? -14.349 12.625 -8.587 1.00 42.03 180 LYS A C 1
ATOM 1428 O O . LYS A 1 180 ? -14.580 12.238 -9.721 1.00 42.03 180 LYS A O 1
ATOM 1433 N N . LEU A 1 181 ? -13.168 13.128 -8.224 1.00 46.69 181 LEU A N 1
ATOM 1434 C CA . LEU A 1 181 ? -12.049 13.315 -9.156 1.00 46.69 181 LEU A CA 1
ATOM 1435 C C . LEU A 1 181 ? -11.511 11.986 -9.712 1.00 46.69 181 LEU A C 1
ATOM 1437 O O . LEU A 1 181 ? -11.294 11.885 -10.917 1.00 46.69 181 LEU A O 1
ATOM 1441 N N . LEU A 1 182 ? -11.354 10.956 -8.872 1.00 45.62 182 LEU A N 1
ATOM 1442 C CA . LEU A 1 182 ? -10.957 9.613 -9.322 1.00 45.62 182 LEU A CA 1
ATOM 1443 C C . LEU A 1 182 ? -12.043 8.954 -10.187 1.00 45.62 182 LEU A C 1
ATOM 1445 O O . LEU A 1 182 ? -11.739 8.394 -11.239 1.00 45.62 182 LEU A O 1
ATOM 1449 N N . ALA A 1 183 ? -13.316 9.075 -9.802 1.00 47.66 183 ALA A N 1
ATOM 1450 C CA . ALA A 1 183 ? -14.435 8.566 -10.595 1.00 47.66 183 ALA A CA 1
ATOM 1451 C C . ALA A 1 183 ? -14.602 9.299 -11.941 1.00 47.66 183 ALA A C 1
ATOM 1453 O O . ALA A 1 183 ? -14.965 8.672 -12.935 1.00 47.66 183 ALA A O 1
ATOM 1454 N N . ASP A 1 184 ? -14.332 10.604 -11.990 1.00 43.97 184 ASP A N 1
ATOM 1455 C CA . ASP A 1 184 ? -14.407 11.419 -13.208 1.00 43.97 184 ASP A CA 1
ATOM 1456 C C . ASP A 1 184 ? -13.197 11.186 -14.131 1.00 43.97 184 ASP A C 1
ATOM 1458 O O . ASP A 1 184 ? -13.337 11.295 -15.349 1.00 43.97 184 ASP A O 1
ATOM 1462 N N . TYR A 1 185 ? -12.033 10.816 -13.582 1.00 42.66 185 TYR A N 1
ATOM 1463 C CA . TYR A 1 185 ? -10.879 10.348 -14.360 1.00 42.66 185 TYR A CA 1
ATOM 1464 C C . TYR A 1 185 ? -11.170 8.998 -15.031 1.00 42.66 185 TYR A C 1
ATOM 1466 O O . TYR A 1 185 ? -10.929 8.843 -16.220 1.00 42.66 185 TYR A O 1
ATOM 1474 N N . VAL A 1 186 ? -11.786 8.054 -14.309 1.00 46.72 186 VAL A N 1
ATOM 1475 C CA . VAL A 1 186 ? -12.159 6.725 -14.838 1.00 46.72 186 VAL A CA 1
ATOM 1476 C C . VAL A 1 186 ? -13.289 6.784 -15.880 1.00 46.72 186 VAL A C 1
ATOM 1478 O O . VAL A 1 186 ? -13.395 5.890 -16.708 1.00 46.72 186 VAL A O 1
ATOM 1481 N N . LYS A 1 187 ? -14.142 7.817 -15.859 1.00 42.94 187 LYS A N 1
ATOM 1482 C CA . LYS A 1 187 ? -15.261 7.992 -16.811 1.00 42.94 187 LYS A CA 1
ATOM 1483 C C . LYS A 1 187 ? -14.913 8.779 -18.078 1.00 42.94 187 LYS A C 1
ATOM 1485 O O . LYS A 1 187 ? -15.792 8.955 -18.921 1.00 42.94 187 LYS A O 1
ATOM 1490 N N . LYS A 1 188 ? -13.707 9.342 -18.172 1.00 45.06 188 LYS A N 1
ATOM 1491 C CA . LYS A 1 188 ? -13.287 10.171 -19.314 1.00 45.06 188 LYS A CA 1
ATOM 1492 C C . LYS A 1 188 ? -12.641 9.388 -20.461 1.00 45.06 188 LYS A C 1
ATOM 1494 O O . LYS A 1 188 ? -12.394 10.005 -21.495 1.00 45.06 188 LYS A O 1
ATOM 1499 N N . ASP A 1 189 ? -12.469 8.080 -20.292 1.00 39.66 189 ASP A N 1
ATOM 1500 C CA . ASP A 1 189 ? -12.036 7.113 -21.308 1.00 39.66 189 ASP A CA 1
ATOM 1501 C C . ASP A 1 189 ? -13.150 6.085 -21.588 1.00 39.66 189 ASP A C 1
ATOM 1503 O O . ASP A 1 189 ? -13.113 5.449 -22.667 1.00 39.66 189 ASP A O 1
#

Foldseek 3Di:
DVVVLVCCLVPPWQDEAEAEQDAQQLCLLVLQDDDLLVVVCCPPPVLSNPPPDVVSVVVSVLVSLCRRLVVVCVQVVCPQPDPRTHYDYQQARQPEDFDADPPGPPHGPCCQADPNSNHGHPLVVVQVVQSSQVQQQAADQGGHNHTDSPDRDRDAADPVGNGGYGPVPHDCVPNVVVSVVSVVVSVVD

=== Feature glossary ===
Key to the feature types in this record:

Secondary structure (8-state, DSSP). Secondary structure is the local, repeating backbone conformation. DSSP classifies it into eight states by reading the hydrogen-bond network: three helix types (H, G, I), two β types (E, B), two non-regular types (T, S), and unstructured coil (-).

Backbone torsions (φ/ψ). Backbone dihedral angles. Every residue except chain termini has a φ (preceding-C → N → Cα → C) and a ψ (N → Cα → C → next-N). They are reported in degrees following the IUPAC sign convention. Secondary structure is essentially a statement about which (φ, ψ) basin each residue occupies.

Predicted aligned error. Predicted Aligned Error (PAE) is an AlphaFold confidence matrix: entry (i, j) is the expected error in the position of residue j, in ångströms, when the prediction is superimposed on the true structure at residue i. Low PAE within a block of residues means that block is internally rigid and well-predicted; high PAE between two blocks means their relative placement is uncertain even if each block individually is confident.

B-factor. B-factor (Debye–Waller factor) reflects atomic displacement in the crystal lattice. It is an experimental observable (units Å²), not a prediction; low values mean the atom is pinned down, high values mean it moves or is heterogeneous across the crystal.

Secondary structure (3-state, P-SEA). Three-state secondary structure (P-SEA) collapses the eight DSSP classes into helix (a), strand (b), and coil (c). P-SEA assigns these from Cα geometry alone — distances and angles — without requiring backbone oxygens, so it works on any Cα trace.

Sequence. Primary structure: the covalent order of the twenty standard amino acids along the backbone. Two proteins with the same sequence will (almost always) fold to the same structure; two with 30% identity often share a fold but not the details.

pLDDT. pLDDT is the predicted lDDT-Cα score: AlphaFold's confidence that the local environment of each residue (all inter-atomic distances within 15 Å) is correctly placed. It is a per-residue number between 0 and 100, with higher meaning more reliable.

InterPro / GO / CATH / organism. Functional annotations link the protein to curated databases. InterPro entries identify conserved domains and families by matching the sequence against member-database signatures (Pfam, PROSITE, CDD, …). Gene Ontology (GO) terms describe molecular function, biological process, and cellular component in a controlled vocabulary. CATH places the structure in a hierarchical fold classification (Class/Architecture/Topology/Homologous-superfamily). The organism is the source species.

Contact-map, Ramachandran, and PAE plots. Three diagnostic plots accompany the record. The Cα contact map visualizes the tertiary structure as a 2D adjacency matrix (8 Å cutoff, sequence-local contacts suppressed). The Ramachandran plot shows the distribution of backbone (φ, ψ) torsions, with points in the α and β basins reflecting secondary structure content. The PAE plot shows AlphaFold's inter-residue confidence as a color matrix.

mmCIF coordinates. The mmCIF table is the protein's shape written out atom by atom. For each backbone N, Cα, C, and carbonyl O, it records an (x, y, z) coordinate triple in Å plus the residue type, chain letter, and residue number.

Radius of gyration, Cα contacts, bounding box. Three whole-structure scalars: the radius of gyration (RMS distance of Cα from centroid, in Å), the count of Cα–Cα contacts (pairs closer than 8 Å and separated by more than four residues in sequence — i.e. tertiary, not local, contacts), and the bounding-box dimensions. Together they distinguish compact globular folds from extended fibres or disordered chains.

Foldseek 3Di. The Foldseek 3Di string encodes local tertiary geometry as a 20-letter alphabet — one character per residue — derived from the relative positions of nearby Cα atoms. Unlike the amino-acid sequence, 3Di is a direct function of the 3D structure, so two proteins with the same fold have similar 3Di strings even at low sequence identity.

Rendered structure images. Six rendered views show the 3D structure from the faces of a cube — i.e. along ±x, ±y, ±z. Rendering representation is drawn randomly per protein from cartoon (secondary-structure ribbons), sticks (backbone bonds), or molecular surface; coloring is either N→C rainbow (blue at the N-terminus through red at the C-terminus) or one color per chain.

Nearest PDB structures. The Foldseek neighbor list gives the closest experimentally determined structures in the PDB, ranked by structural alignment. TM-score near 1 means near-identical fold; near 0.3 means only rough topology match. This is how one finds what a novel AlphaFold prediction most resembles in the solved-structure universe.

Solvent-accessible surface area. SASA measures how much of the protein is reachable by solvent. It is computed by rolling a water-sized probe over the atomic surface and summing the exposed area (Å²). Per-residue SASA distinguishes core (buried, low SASA) from surface (exposed, high SASA) residues; total SASA is a whole-molecule size measure.